Protein AF-A9U113-F1 (afdb_monomer)

pLDDT: mean 83.98, std 16.06, range [39.09, 97.19]

Mean predicted aligned error: 12.88 Å

Structure (mmCIF, N/CA/C/O backbone):
data_AF-A9U113-F1
#
_entry.id   AF-A9U113-F1
#
loop_
_atom_site.group_PDB
_atom_site.id
_atom_site.type_symbol
_atom_site.label_atom_id
_atom_site.label_alt_id
_atom_site.label_comp_id
_atom_site.label_asym_id
_atom_site.label_entity_id
_atom_site.label_seq_id
_atom_site.pdbx_PDB_ins_code
_atom_site.Cartn_x
_atom_site.Cartn_y
_atom_site.Cartn_z
_atom_site.occupancy
_atom_site.B_iso_or_equiv
_atom_site.auth_seq_id
_atom_site.auth_comp_id
_atom_site.auth_asym_id
_atom_site.auth_atom_id
_atom_site.pdbx_PDB_model_num
ATOM 1 N N . MET A 1 1 ? -23.367 8.503 49.757 1.00 45.66 1 MET A N 1
ATOM 2 C CA . MET A 1 1 ? -24.149 8.215 48.530 1.00 45.66 1 MET A CA 1
ATOM 3 C C . MET A 1 1 ? -23.734 9.186 47.430 1.00 45.66 1 MET A C 1
ATOM 5 O O . MET A 1 1 ? -23.915 10.383 47.597 1.00 45.66 1 MET A O 1
ATOM 9 N N . SER A 1 2 ? -23.104 8.713 46.350 1.00 52.09 2 SER A N 1
ATOM 10 C CA . SER A 1 2 ? -22.613 9.591 45.274 1.00 52.09 2 SER A CA 1
ATOM 11 C C . SER A 1 2 ? -23.767 10.018 44.359 1.00 52.09 2 SER A C 1
ATOM 13 O O . SER A 1 2 ? -24.231 9.234 43.534 1.00 52.09 2 SER A O 1
ATOM 15 N N . PHE A 1 3 ? -24.212 11.273 44.472 1.00 55.00 3 PHE A N 1
ATOM 16 C CA . PHE A 1 3 ? -25.203 11.885 43.570 1.00 55.00 3 PHE A CA 1
ATOM 17 C C . PHE A 1 3 ? -24.711 12.021 42.114 1.00 55.00 3 PHE A C 1
ATOM 19 O O . PHE A 1 3 ? -25.491 12.359 41.225 1.00 55.00 3 PHE A O 1
ATOM 26 N N . MET A 1 4 ? -23.424 11.759 41.859 1.00 59.00 4 MET A N 1
ATOM 27 C CA . MET A 1 4 ? -22.734 12.139 40.624 1.00 59.00 4 MET A CA 1
ATOM 28 C C . MET A 1 4 ? -22.227 10.952 39.791 1.00 59.00 4 MET A C 1
ATOM 30 O O . MET A 1 4 ? -21.665 11.179 38.723 1.00 59.00 4 MET A O 1
ATOM 34 N N . LYS A 1 5 ? -22.422 9.703 40.237 1.00 63.50 5 LYS A N 1
ATOM 35 C CA . LYS A 1 5 ? -22.024 8.495 39.492 1.00 63.50 5 LYS A CA 1
ATOM 36 C C . LYS A 1 5 ? -23.199 7.994 38.637 1.00 63.50 5 LYS A C 1
ATOM 38 O O . LYS A 1 5 ? -24.262 7.701 39.181 1.00 63.50 5 LYS A O 1
ATOM 43 N N . GLY A 1 6 ? -23.023 7.905 37.316 1.00 72.31 6 GLY A N 1
ATOM 44 C CA . GLY A 1 6 ? -24.037 7.394 36.381 1.00 72.31 6 GLY A CA 1
ATOM 45 C C . GLY A 1 6 ? -24.031 8.087 35.015 1.00 72.31 6 GLY A C 1
ATOM 46 O O . GLY A 1 6 ? -23.241 8.997 34.779 1.00 72.31 6 GLY A O 1
ATOM 47 N N . ASP A 1 7 ? -24.922 7.639 34.129 1.00 81.56 7 ASP A N 1
ATOM 48 C CA . ASP A 1 7 ? -25.120 8.198 32.786 1.00 81.56 7 ASP A CA 1
ATOM 49 C C . ASP A 1 7 ? -25.696 9.632 32.822 1.00 81.56 7 ASP A C 1
ATOM 51 O O . ASP A 1 7 ? -26.420 10.008 33.752 1.00 81.56 7 ASP A O 1
ATOM 55 N N . LEU A 1 8 ? -25.393 10.430 31.793 1.00 86.12 8 LEU A N 1
ATOM 56 C CA . LEU A 1 8 ? -25.799 11.831 31.657 1.00 86.12 8 LEU A CA 1
ATOM 57 C C . LEU A 1 8 ? -27.322 11.987 31.748 1.00 86.12 8 LEU A C 1
ATOM 59 O O . LEU A 1 8 ? -27.794 12.825 32.516 1.00 86.12 8 LEU A O 1
ATOM 63 N N . LEU A 1 9 ? -28.082 11.144 31.037 1.00 87.81 9 LEU A N 1
ATOM 64 C CA . LEU A 1 9 ? -29.551 11.115 31.080 1.00 87.81 9 LEU A CA 1
ATOM 65 C C . LEU A 1 9 ? -30.086 10.872 32.495 1.00 87.81 9 LEU A C 1
ATOM 67 O O . LEU A 1 9 ? -31.044 11.505 32.942 1.00 87.81 9 LEU A O 1
ATOM 71 N N . SER A 1 10 ? -29.458 9.945 33.219 1.00 87.31 10 SER A N 1
ATOM 72 C CA . SER A 1 10 ? -29.848 9.613 34.590 1.00 87.31 10 SER A CA 1
ATOM 73 C C . SER A 1 10 ? -29.553 10.765 35.552 1.00 87.31 10 SER A C 1
ATOM 75 O O . SER A 1 10 ? -30.303 10.987 36.504 1.00 87.31 10 SER A O 1
ATOM 77 N N . LYS A 1 11 ? -28.479 11.523 35.302 1.00 88.25 11 LYS A N 1
ATOM 78 C CA . LYS A 1 11 ? -28.090 12.691 36.098 1.00 88.25 11 LYS A CA 1
ATOM 79 C C . LYS A 1 11 ? -29.016 13.880 35.849 1.00 88.25 11 LYS A C 1
ATOM 81 O O . LYS A 1 11 ? -29.528 14.456 36.807 1.00 88.25 11 LYS A O 1
ATOM 86 N N . THR A 1 12 ? -29.283 14.220 34.591 1.00 90.00 12 THR A N 1
ATOM 87 C CA . THR A 1 12 ? -30.169 15.341 34.241 1.00 90.00 12 THR A CA 1
ATOM 88 C C . THR A 1 12 ? -31.601 15.097 34.692 1.00 90.00 12 THR A C 1
ATOM 90 O O . THR A 1 12 ? -32.212 15.999 35.260 1.00 90.00 12 THR A O 1
ATOM 93 N N . ARG A 1 13 ? -32.104 13.859 34.586 1.00 89.25 13 ARG A N 1
ATOM 94 C CA . ARG A 1 13 ? -33.425 13.489 35.119 1.00 89.25 13 ARG A CA 1
ATOM 95 C C . ARG A 1 13 ? -33.545 13.750 36.626 1.00 89.25 13 ARG A C 1
ATOM 97 O O . ARG A 1 13 ? -34.574 14.245 37.080 1.00 89.25 13 ARG A O 1
ATOM 104 N N . LYS A 1 14 ? -32.502 13.446 37.409 1.00 90.44 14 LYS A N 1
ATOM 105 C CA . LYS A 1 14 ? -32.478 13.706 38.862 1.00 90.44 14 LYS A CA 1
ATOM 106 C C . LYS A 1 14 ? -32.456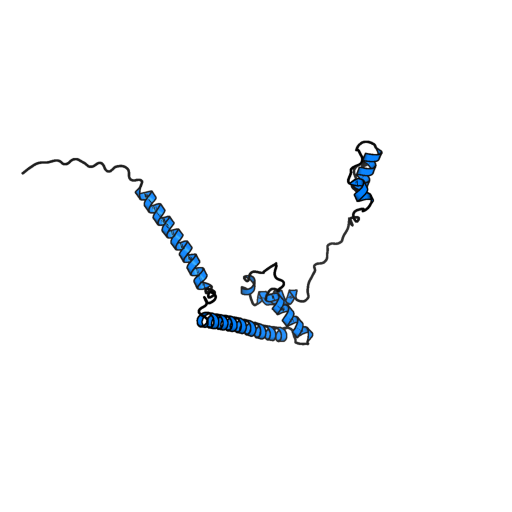 15.205 39.177 1.00 90.44 14 LYS A C 1
ATOM 108 O O . LYS A 1 14 ? -33.183 15.635 40.066 1.00 90.44 14 LYS A O 1
ATOM 113 N N . LEU A 1 15 ? -31.673 15.990 38.434 1.00 91.38 15 LEU A N 1
ATOM 114 C CA . LEU A 1 15 ? -31.575 17.447 38.612 1.00 91.38 15 LEU A CA 1
ATOM 115 C C . LEU A 1 15 ? -32.875 18.173 38.235 1.00 91.38 15 LEU A C 1
ATOM 117 O O . LEU A 1 15 ? -33.280 19.093 38.940 1.00 91.38 15 LEU A O 1
ATOM 121 N N . MET A 1 16 ? -33.559 17.715 37.182 1.00 91.94 16 MET A N 1
ATOM 122 C CA . MET A 1 16 ? -34.887 18.211 36.809 1.00 91.94 16 MET A CA 1
ATOM 123 C C . MET A 1 16 ? -35.937 17.880 37.875 1.00 91.94 16 MET A C 1
ATOM 125 O O . MET A 1 16 ? -36.723 18.744 38.246 1.00 91.94 16 MET A O 1
ATOM 129 N N . LYS A 1 17 ? -35.934 16.647 38.410 1.00 90.12 17 LYS A N 1
ATOM 130 C CA . LYS A 1 17 ? -36.867 16.240 39.477 1.00 90.12 17 LYS A CA 1
ATOM 131 C C . LYS A 1 17 ? -36.664 17.045 40.766 1.00 90.12 17 LYS A C 1
ATOM 133 O O . LYS A 1 17 ? -37.629 17.301 41.473 1.00 90.12 17 LYS A O 1
ATOM 138 N N . GLY A 1 18 ? -35.425 17.438 41.058 1.00 91.56 18 GLY A N 1
ATOM 139 C CA . GLY A 1 18 ? -35.092 18.302 42.192 1.00 91.56 18 GLY A CA 1
ATOM 140 C C . GLY A 1 18 ? -35.352 19.794 41.962 1.00 91.56 18 GLY A C 1
ATOM 141 O O . GLY A 1 18 ? -35.062 20.576 42.857 1.00 91.56 18 GLY A O 1
ATOM 142 N N . GLY A 1 19 ? -35.834 20.205 40.782 1.00 91.69 19 GLY A N 1
ATOM 143 C CA . GLY A 1 19 ? -36.082 21.616 40.460 1.00 91.69 19 GLY A CA 1
ATOM 144 C C . GLY A 1 19 ? -34.820 22.480 40.342 1.00 91.69 19 GLY A C 1
ATOM 145 O O . GLY A 1 19 ? -34.922 23.700 40.312 1.00 91.69 19 GLY A O 1
ATOM 146 N N . ILE A 1 20 ? -33.631 21.868 40.269 1.00 93.50 20 ILE A N 1
ATOM 147 C CA . ILE A 1 20 ? -32.341 22.580 40.249 1.00 93.50 20 ILE A CA 1
ATOM 148 C C . ILE A 1 20 ? -32.076 23.177 38.862 1.00 93.50 20 ILE A C 1
ATOM 150 O O . ILE A 1 20 ? -31.479 24.242 38.738 1.00 93.50 20 ILE A O 1
ATOM 154 N N . ILE A 1 21 ? -32.492 22.470 37.805 1.00 91.88 21 ILE A N 1
ATOM 155 C CA . ILE A 1 21 ? -32.267 22.860 36.409 1.00 91.88 21 ILE A CA 1
ATOM 156 C C . ILE A 1 21 ? -33.584 22.741 35.637 1.00 91.88 21 ILE A C 1
ATOM 158 O O . ILE A 1 21 ? -34.293 21.739 35.756 1.00 91.88 21 ILE A O 1
ATOM 162 N N . ALA A 1 22 ? -33.888 23.747 34.813 1.00 92.31 22 ALA A N 1
ATOM 163 C CA . ALA A 1 22 ? -35.005 23.710 33.871 1.00 92.31 22 ALA A CA 1
ATOM 164 C C . ALA A 1 22 ? -34.807 22.623 32.797 1.00 92.31 22 ALA A C 1
ATOM 166 O O . ALA A 1 22 ? -33.681 22.259 32.460 1.00 92.31 22 ALA A O 1
ATOM 167 N N . ARG A 1 23 ? -35.900 22.102 32.227 1.00 92.50 23 ARG A N 1
ATOM 168 C CA . ARG A 1 23 ? -35.843 21.031 31.215 1.00 92.50 23 ARG A CA 1
ATOM 169 C C . ARG A 1 23 ? -34.960 21.440 30.021 1.00 92.50 23 ARG A C 1
ATOM 171 O O . ARG A 1 23 ? -35.320 22.378 29.309 1.00 92.50 23 ARG A O 1
ATOM 178 N N . PRO A 1 24 ? -33.834 20.747 29.760 1.00 94.19 24 PRO A N 1
ATOM 179 C CA . PRO A 1 24 ? -32.989 21.052 28.611 1.00 94.19 24 PRO A CA 1
ATOM 180 C C . PRO A 1 24 ? -33.699 20.704 27.302 1.00 94.19 24 PRO A C 1
ATOM 182 O O . PRO A 1 24 ? -34.319 19.647 27.200 1.00 94.19 24 PRO A O 1
ATOM 185 N N . ARG A 1 25 ? -33.535 21.537 26.266 1.00 94.00 25 ARG A N 1
ATOM 186 C CA . ARG A 1 25 ? -34.164 21.321 24.946 1.00 94.00 25 ARG A CA 1
ATOM 187 C C . ARG A 1 25 ? -33.781 19.984 24.298 1.00 94.00 25 ARG A C 1
ATOM 189 O O . ARG A 1 25 ? -34.581 19.394 23.586 1.00 94.00 25 ARG A O 1
ATOM 196 N N . TRP A 1 26 ? -32.573 19.489 24.566 1.00 93.19 26 TRP A N 1
ATOM 197 C CA . TRP A 1 26 ? -32.077 18.22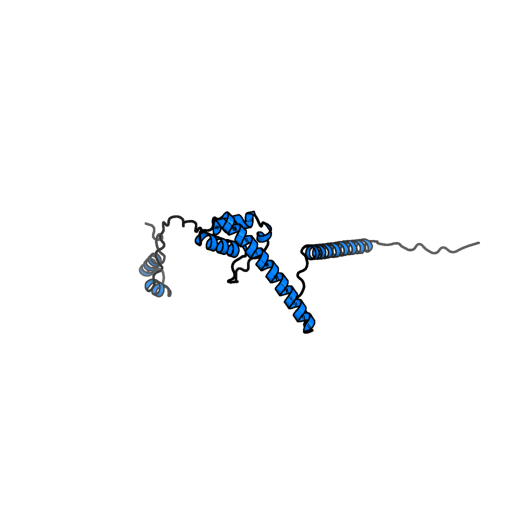1 24.025 1.00 93.19 26 TRP A CA 1
ATOM 198 C C . TRP A 1 26 ? -32.607 16.982 24.763 1.00 93.19 26 TRP A C 1
ATOM 200 O O . TRP A 1 26 ? -32.503 15.878 24.235 1.00 93.19 26 TRP A O 1
ATOM 210 N N . PHE A 1 27 ? -33.168 17.129 25.971 1.00 93.31 27 PHE A N 1
ATOM 211 C CA . PHE A 1 27 ? -33.550 15.988 26.812 1.00 93.31 27 PHE A CA 1
ATOM 212 C C . PHE A 1 27 ? -34.600 15.100 26.133 1.00 93.31 27 PHE A C 1
ATOM 214 O O . PHE A 1 27 ? -34.510 13.877 26.193 1.00 93.31 27 PHE A O 1
ATOM 221 N N . ASP A 1 28 ? -35.545 15.712 25.423 1.00 91.69 28 ASP A N 1
ATOM 222 C CA . ASP A 1 28 ? -36.651 15.007 24.769 1.00 91.69 28 ASP A CA 1
ATOM 223 C C . ASP A 1 28 ? -36.181 14.232 23.541 1.00 91.69 28 ASP A C 1
ATOM 225 O O . ASP A 1 28 ? -36.611 13.101 23.316 1.00 91.69 28 ASP A O 1
ATOM 229 N N . ALA A 1 29 ? -35.232 14.804 22.797 1.00 93.94 29 ALA A N 1
ATOM 230 C CA . ALA A 1 29 ? -34.601 14.143 21.662 1.00 93.94 29 ALA A CA 1
ATOM 231 C C . ALA A 1 29 ? -33.815 12.901 22.109 1.00 93.94 29 ALA A C 1
ATOM 233 O O . ALA A 1 29 ? -33.982 11.825 21.540 1.00 93.94 29 ALA A O 1
ATOM 234 N N . VAL A 1 30 ? -33.020 13.027 23.175 1.00 92.56 30 VAL A N 1
ATOM 235 C CA . VAL A 1 30 ? -32.194 11.926 23.695 1.00 92.56 30 VAL A CA 1
ATOM 236 C C . VAL A 1 30 ? -33.043 10.865 24.413 1.00 92.56 30 VAL A C 1
ATOM 238 O O . VAL A 1 30 ? -32.700 9.690 24.402 1.00 92.56 30 VAL A O 1
ATOM 241 N N . MET A 1 31 ? -34.182 11.231 25.005 1.00 87.94 31 MET A N 1
ATOM 242 C CA . MET A 1 31 ? -35.137 10.255 25.553 1.00 87.94 31 MET A CA 1
ATOM 243 C C . MET A 1 31 ? -35.867 9.476 24.455 1.00 87.94 31 MET A C 1
ATOM 245 O O . MET A 1 31 ? -36.177 8.303 24.650 1.00 87.94 31 MET A O 1
ATOM 249 N N . ARG A 1 32 ? -36.138 10.116 23.311 1.00 92.44 32 ARG A N 1
ATOM 250 C CA . ARG A 1 32 ? -36.743 9.465 22.143 1.00 92.44 32 ARG A CA 1
ATOM 251 C C . ARG A 1 32 ? -35.763 8.523 21.446 1.00 92.44 32 ARG A C 1
ATOM 253 O O . ARG A 1 32 ? -36.176 7.463 20.988 1.00 92.44 32 ARG A O 1
ATOM 260 N N . ILE A 1 33 ? -34.492 8.914 21.360 1.00 92.50 33 ILE A N 1
ATOM 261 C CA . ILE A 1 33 ? -33.423 8.133 20.730 1.00 92.50 33 ILE A CA 1
ATOM 262 C C . ILE A 1 33 ? -32.245 8.066 21.713 1.00 92.50 33 ILE A C 1
ATOM 264 O O . ILE A 1 33 ? -31.344 8.911 21.653 1.00 92.50 33 ILE A O 1
ATOM 268 N N . PRO A 1 34 ? -32.257 7.110 22.661 1.00 86.44 34 PRO A N 1
ATOM 269 C CA . PRO A 1 34 ? -31.164 6.969 23.609 1.00 86.44 34 PRO A CA 1
ATOM 270 C C . PRO A 1 34 ? -29.886 6.511 22.888 1.00 86.44 34 PRO A C 1
ATOM 272 O O . PRO A 1 34 ? -29.963 5.686 21.974 1.00 86.44 34 PRO A O 1
ATOM 275 N N . PRO A 1 35 ? -28.704 7.014 23.289 1.00 86.81 35 PRO A N 1
ATOM 276 C CA . PRO A 1 35 ? -27.443 6.532 22.745 1.00 86.81 35 PRO A CA 1
ATOM 277 C C . PRO A 1 35 ? -27.224 5.070 23.144 1.00 86.81 35 PRO A C 1
ATOM 279 O O . PRO A 1 35 ? -27.622 4.647 24.234 1.00 86.81 35 PRO A O 1
ATOM 282 N N . GLU A 1 36 ? -26.552 4.302 22.287 1.00 86.56 36 GLU A N 1
ATOM 283 C CA . GLU A 1 36 ? -26.229 2.913 22.608 1.00 86.56 36 GLU A CA 1
ATOM 284 C C . GLU A 1 36 ? -25.374 2.821 23.885 1.00 86.56 36 GLU A C 1
ATOM 286 O O . GLU A 1 36 ? -24.415 3.589 24.062 1.00 86.56 36 GLU A O 1
ATOM 291 N N . PRO A 1 37 ? -25.686 1.882 24.799 1.00 80.38 37 PRO A N 1
ATOM 292 C CA . PRO A 1 3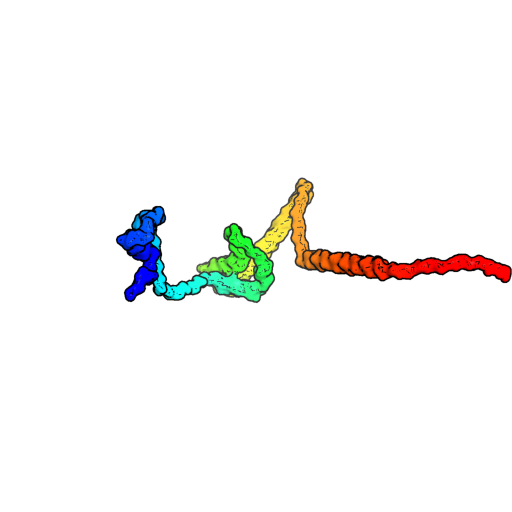7 ? -24.935 1.730 26.032 1.00 80.38 37 PRO A CA 1
ATOM 293 C C . PRO A 1 37 ? -23.496 1.307 25.723 1.00 80.38 37 PRO A C 1
ATOM 295 O O . PRO A 1 37 ? -23.240 0.265 25.116 1.00 80.38 37 PRO A O 1
ATOM 298 N N . LYS A 1 38 ? -22.525 2.098 26.193 1.00 71.94 38 LYS A N 1
ATOM 299 C CA . LYS A 1 38 ? -21.106 1.752 26.063 1.00 71.94 38 LYS A CA 1
ATOM 300 C C . LYS A 1 38 ? -20.816 0.484 26.865 1.00 71.94 38 LYS A C 1
ATOM 302 O O . LYS A 1 38 ? -20.978 0.459 28.084 1.00 71.94 38 LYS A O 1
ATOM 307 N N . LYS A 1 39 ? -20.331 -0.563 26.197 1.00 76.62 39 LYS A N 1
ATOM 308 C CA . LYS A 1 39 ? -19.801 -1.757 26.866 1.00 76.62 39 LYS A CA 1
ATOM 309 C C . LYS A 1 39 ? -18.524 -1.360 27.621 1.00 76.62 39 LYS A C 1
ATOM 311 O O . LYS A 1 39 ? -17.479 -1.152 27.017 1.00 76.62 39 LYS A O 1
ATOM 316 N N . THR A 1 40 ? -18.603 -1.243 28.947 1.00 69.00 40 THR A N 1
ATOM 317 C CA . THR A 1 40 ? -17.497 -0.766 29.809 1.00 69.00 40 THR A CA 1
ATOM 318 C C . THR A 1 40 ? -16.281 -1.700 29.815 1.00 69.00 40 THR A C 1
ATOM 320 O O . THR A 1 40 ? -15.190 -1.301 30.209 1.00 69.00 40 THR A O 1
ATOM 323 N N . ARG A 1 41 ? -16.457 -2.959 29.400 1.00 74.56 41 ARG A N 1
ATOM 324 C CA . ARG A 1 41 ? -15.400 -3.974 29.345 1.00 74.56 41 ARG A CA 1
ATOM 325 C C . ARG A 1 41 ? -15.450 -4.692 28.002 1.00 74.56 41 ARG A C 1
ATOM 327 O O . ARG A 1 41 ? -16.102 -5.724 27.868 1.00 74.56 41 ARG A O 1
ATOM 334 N N . CYS A 1 42 ? -14.762 -4.140 27.014 1.00 73.56 42 CYS A N 1
ATOM 335 C CA . CYS A 1 42 ? -14.460 -4.852 25.778 1.00 73.56 42 CYS A CA 1
ATOM 336 C C . CYS A 1 42 ? -13.050 -5.437 25.879 1.00 73.56 42 CYS A C 1
ATOM 338 O O . CYS A 1 42 ? -12.138 -4.785 26.388 1.00 73.56 42 CYS A O 1
ATOM 340 N N . LYS A 1 43 ? -12.863 -6.669 25.395 1.00 84.56 43 LYS A N 1
ATOM 341 C CA . LYS A 1 43 ? -11.517 -7.210 25.162 1.00 84.56 43 LYS A CA 1
ATOM 342 C C . LYS A 1 43 ? -10.817 -6.340 24.107 1.00 84.56 43 LYS A C 1
ATOM 344 O O . LYS A 1 43 ? -11.490 -5.716 23.286 1.00 84.56 43 LYS A O 1
ATOM 349 N N . LYS A 1 44 ? -9.480 -6.300 24.123 1.00 89.56 44 LYS A N 1
ATOM 350 C CA . LYS A 1 44 ? -8.700 -5.618 23.078 1.00 89.56 44 LYS A CA 1
ATOM 351 C C . LYS A 1 44 ? -9.107 -6.175 21.709 1.00 89.56 44 LYS A C 1
ATOM 353 O O . LYS A 1 44 ? -9.214 -7.392 21.560 1.00 89.56 44 LYS A O 1
ATOM 358 N N . ALA A 1 45 ? -9.353 -5.290 20.743 1.00 90.12 45 ALA A N 1
ATOM 359 C CA . ALA A 1 45 ? -9.690 -5.702 19.386 1.00 90.12 45 ALA A CA 1
ATOM 360 C C . ALA A 1 45 ? -8.547 -6.553 18.791 1.00 90.12 45 ALA A C 1
ATOM 362 O O . ALA A 1 45 ? -7.375 -6.222 19.014 1.00 90.12 45 ALA A O 1
ATOM 363 N N . PRO A 1 46 ? -8.858 -7.651 18.078 1.00 92.62 46 PRO A N 1
ATOM 364 C CA . PRO A 1 46 ? -7.838 -8.457 17.420 1.00 92.62 46 PRO A CA 1
ATOM 365 C C . PRO A 1 46 ? -7.143 -7.651 16.314 1.00 92.62 46 PRO A C 1
ATOM 367 O O . PRO A 1 46 ? -7.742 -6.762 15.709 1.00 92.62 46 PRO A O 1
ATOM 370 N N . LYS A 1 47 ? -5.870 -7.967 16.044 1.00 95.31 47 LYS A N 1
ATOM 371 C CA . LYS A 1 47 ? -5.143 -7.397 14.903 1.00 95.31 47 LYS A CA 1
ATOM 372 C C . LYS A 1 47 ? -5.735 -7.976 13.615 1.00 95.31 47 LYS A C 1
ATOM 374 O O . LYS A 1 47 ? -5.750 -9.193 13.459 1.00 95.31 47 LYS A O 1
ATOM 379 N N . ILE A 1 48 ? -6.211 -7.112 12.720 1.00 95.50 48 ILE A N 1
ATOM 380 C CA . ILE A 1 48 ? -6.663 -7.504 11.380 1.00 95.50 48 ILE A CA 1
ATOM 381 C C . ILE A 1 48 ? -5.409 -7.801 10.550 1.00 95.50 48 ILE A C 1
ATOM 383 O O . ILE A 1 48 ? -4.501 -6.972 10.506 1.00 95.50 48 ILE A O 1
ATOM 387 N N . VAL A 1 49 ? -5.339 -8.995 9.966 1.00 95.69 49 VAL A N 1
ATOM 388 C CA . VAL A 1 49 ? -4.244 -9.445 9.096 1.00 95.69 49 VAL A CA 1
ATOM 389 C C . VAL A 1 49 ? -4.876 -10.012 7.835 1.00 95.69 49 VAL A C 1
ATOM 391 O O . VAL A 1 49 ? -5.820 -10.799 7.931 1.00 95.69 49 VAL A O 1
ATOM 394 N N . LEU A 1 50 ? -4.370 -9.601 6.679 1.00 94.69 50 LEU A N 1
ATOM 395 C CA . LEU A 1 50 ? -4.820 -10.060 5.372 1.00 94.69 50 LEU A CA 1
ATOM 396 C C . LEU A 1 50 ? -3.862 -11.128 4.815 1.00 94.69 50 LEU A C 1
ATOM 398 O O . LEU A 1 50 ? -2.686 -11.162 5.196 1.00 94.69 50 LEU A O 1
ATOM 402 N N . PRO A 1 51 ? -4.332 -12.031 3.935 1.00 93.69 51 PRO A N 1
ATOM 403 C CA . PRO A 1 51 ? -3.478 -13.074 3.368 1.00 93.69 51 PRO A CA 1
ATOM 404 C C . PRO A 1 51 ? -2.335 -12.507 2.507 1.00 93.69 51 PRO A C 1
ATOM 406 O O . PRO A 1 51 ? -1.242 -13.075 2.498 1.00 93.69 51 PRO A O 1
ATOM 409 N N . GLU A 1 52 ? -2.540 -11.366 1.846 1.00 95.19 52 GLU A N 1
ATOM 410 C CA . GLU A 1 52 ? -1.527 -10.693 1.031 1.00 95.19 52 GLU A CA 1
ATOM 411 C C . GLU A 1 52 ? -0.440 -9.972 1.843 1.00 95.19 52 GLU A C 1
ATOM 413 O O . GLU A 1 52 ? 0.637 -9.724 1.300 1.00 95.19 52 GLU A O 1
ATOM 418 N N . ASP A 1 53 ? -0.662 -9.668 3.130 1.00 95.94 53 ASP A N 1
ATOM 419 C CA . ASP A 1 53 ? 0.255 -8.834 3.929 1.00 95.94 53 ASP A CA 1
ATOM 420 C C . ASP A 1 53 ? 1.682 -9.413 3.936 1.00 95.94 53 ASP A C 1
ATOM 422 O O . ASP A 1 53 ? 2.665 -8.695 3.752 1.00 95.94 53 ASP A O 1
ATOM 426 N N . ARG A 1 54 ? 1.802 -10.743 4.041 1.00 95.12 54 ARG A N 1
ATOM 427 C CA . ARG A 1 54 ? 3.097 -11.448 4.006 1.00 95.12 54 ARG A CA 1
ATOM 428 C C . ARG A 1 54 ? 3.796 -11.354 2.649 1.00 95.12 54 ARG A C 1
ATOM 430 O O . ARG A 1 54 ? 5.026 -11.374 2.582 1.00 95.12 54 ARG A O 1
ATOM 437 N N . LEU A 1 55 ? 3.028 -11.314 1.561 1.00 96.00 55 LEU A N 1
ATOM 438 C CA . LEU A 1 55 ? 3.568 -11.205 0.206 1.00 96.00 55 LEU A CA 1
ATOM 439 C C . LEU A 1 55 ? 4.062 -9.780 -0.048 1.00 96.00 55 LEU A C 1
ATOM 441 O O . LEU A 1 55 ? 5.183 -9.609 -0.525 1.00 96.00 55 LEU A O 1
ATOM 445 N N . VAL A 1 56 ? 3.294 -8.779 0.387 1.00 96.06 56 VAL A N 1
ATOM 446 C CA . VAL A 1 56 ? 3.671 -7.359 0.332 1.00 96.06 56 VAL A CA 1
ATOM 447 C C . VAL A 1 56 ? 4.967 -7.098 1.106 1.00 96.06 56 VAL A C 1
ATOM 449 O O . VAL A 1 56 ? 5.879 -6.457 0.584 1.00 96.06 56 VAL A O 1
ATOM 452 N N . GLU A 1 57 ? 5.106 -7.643 2.318 1.00 95.81 57 GLU A N 1
ATOM 453 C CA . GLU A 1 57 ? 6.356 -7.558 3.090 1.00 95.81 57 GLU A CA 1
ATOM 454 C C . GLU A 1 57 ? 7.541 -8.166 2.320 1.00 95.81 57 GLU A C 1
ATOM 456 O O . GLU A 1 57 ? 8.612 -7.561 2.233 1.00 95.81 57 GLU A O 1
ATOM 461 N N . SER A 1 58 ? 7.345 -9.337 1.702 1.00 95.00 58 SER A N 1
ATOM 462 C CA . SER A 1 58 ? 8.393 -10.004 0.919 1.00 95.00 58 SER A CA 1
ATOM 463 C C . SER A 1 58 ? 8.744 -9.301 -0.396 1.00 95.00 58 SER A C 1
ATOM 465 O O . SER A 1 58 ? 9.860 -9.469 -0.895 1.00 95.00 58 SER A O 1
ATOM 467 N N . TYR A 1 59 ? 7.815 -8.522 -0.951 1.00 95.44 59 TYR A N 1
ATOM 468 C CA . TYR A 1 59 ? 8.048 -7.667 -2.109 1.00 95.44 59 TYR A CA 1
ATOM 469 C C . TYR A 1 59 ? 8.959 -6.496 -1.724 1.00 95.44 59 TYR A C 1
ATOM 471 O O . TYR A 1 59 ? 10.036 -6.358 -2.293 1.00 95.44 59 TYR A O 1
ATOM 479 N N . TYR A 1 60 ? 8.619 -5.739 -0.675 1.00 95.50 60 TYR A N 1
ATOM 480 C CA . TYR A 1 60 ? 9.439 -4.609 -0.207 1.00 95.50 60 TYR A CA 1
ATOM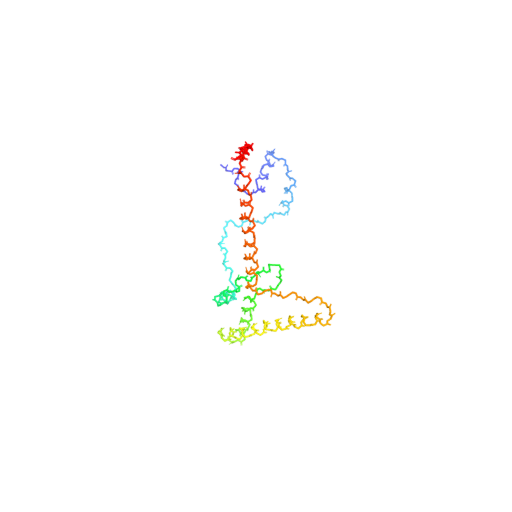 481 C C . TYR A 1 60 ? 10.810 -5.004 0.351 1.00 95.50 60 TYR A C 1
ATOM 483 O O . TYR A 1 60 ? 11.702 -4.160 0.451 1.00 95.50 60 TYR A O 1
ATOM 491 N N . ALA A 1 61 ? 10.978 -6.261 0.765 1.00 95.75 61 ALA A N 1
ATOM 492 C CA . ALA A 1 61 ? 12.281 -6.794 1.144 1.00 95.75 61 ALA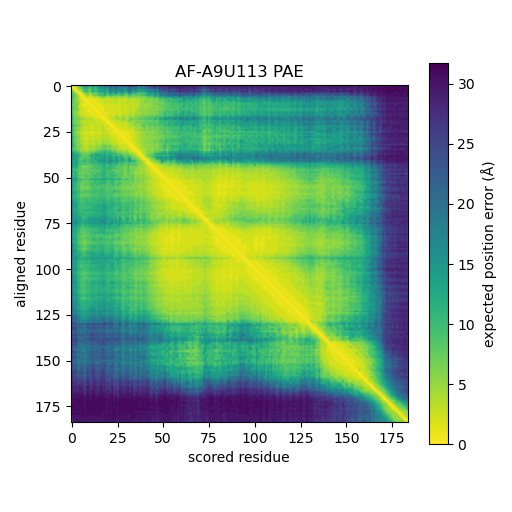 A CA 1
ATOM 493 C C . ALA A 1 61 ? 13.210 -6.986 -0.068 1.00 95.75 61 ALA A C 1
ATOM 495 O O . ALA A 1 61 ? 14.416 -6.814 0.079 1.00 95.75 61 ALA A O 1
ATOM 496 N N . ARG A 1 62 ? 12.666 -7.325 -1.249 1.00 93.81 62 ARG A N 1
ATOM 497 C CA . ARG A 1 62 ? 13.449 -7.457 -2.494 1.00 93.81 62 ARG A CA 1
ATOM 498 C C . ARG A 1 62 ? 13.556 -6.143 -3.272 1.00 93.81 62 ARG A C 1
ATOM 500 O O . ARG A 1 62 ? 14.607 -5.893 -3.843 1.00 93.81 62 ARG A O 1
ATOM 507 N N . HIS A 1 63 ? 12.509 -5.320 -3.237 1.00 92.62 63 HIS A N 1
ATOM 508 C CA . HIS A 1 63 ? 12.415 -4.026 -3.916 1.00 92.62 63 HIS A CA 1
ATOM 509 C C . HIS A 1 63 ? 12.384 -2.883 -2.892 1.00 92.62 63 HIS A C 1
ATOM 511 O O . HIS A 1 63 ? 11.310 -2.342 -2.591 1.00 92.62 63 HIS A O 1
ATOM 517 N N . PRO A 1 64 ? 13.529 -2.524 -2.278 1.00 94.12 64 PRO A N 1
ATOM 518 C CA . PRO A 1 64 ? 13.585 -1.392 -1.359 1.00 94.12 64 PRO A CA 1
ATOM 519 C C . PRO A 1 64 ? 13.210 -0.067 -2.040 1.00 94.12 64 PRO A C 1
ATOM 521 O O . PRO A 1 64 ? 12.648 0.805 -1.380 1.00 94.12 64 PRO A O 1
ATOM 524 N N . GLU A 1 65 ? 13.458 0.066 -3.345 1.00 90.81 65 GLU A N 1
ATOM 525 C CA . GLU A 1 65 ? 13.121 1.227 -4.170 1.00 90.81 65 GLU A CA 1
ATOM 526 C C . GLU A 1 65 ? 11.618 1.533 -4.184 1.00 90.81 65 GLU A C 1
ATOM 528 O O . GLU A 1 65 ? 11.218 2.698 -4.140 1.00 90.81 65 GLU A O 1
ATOM 533 N N . ALA A 1 66 ? 10.772 0.501 -4.130 1.00 91.19 66 ALA A N 1
ATOM 534 C CA . ALA A 1 66 ? 9.322 0.655 -4.160 1.00 91.19 66 ALA A CA 1
ATOM 535 C C . ALA A 1 66 ? 8.761 1.361 -2.912 1.00 91.19 66 ALA A C 1
ATOM 537 O O . ALA A 1 66 ? 7.636 1.854 -2.938 1.00 91.19 66 ALA A O 1
ATOM 538 N N . LYS A 1 67 ? 9.536 1.449 -1.819 1.00 90.69 67 LYS A N 1
ATOM 539 C CA . LYS A 1 67 ? 9.149 2.202 -0.610 1.00 90.69 67 LYS A CA 1
ATOM 540 C C . LYS A 1 67 ? 9.151 3.713 -0.826 1.00 90.69 67 LYS A C 1
ATOM 542 O O . LYS A 1 67 ? 8.499 4.424 -0.068 1.00 90.69 67 LYS A O 1
ATOM 547 N N . PHE A 1 68 ? 9.903 4.195 -1.815 1.00 88.69 68 PHE A N 1
ATOM 548 C CA . PHE A 1 68 ? 10.021 5.621 -2.117 1.00 88.69 68 PHE A CA 1
ATOM 549 C C . PHE A 1 68 ? 8.978 6.102 -3.126 1.00 88.69 68 PHE A C 1
ATOM 551 O O . PHE A 1 68 ? 8.900 7.299 -3.388 1.00 88.69 68 PHE A O 1
ATOM 558 N N . ILE A 1 69 ? 8.178 5.192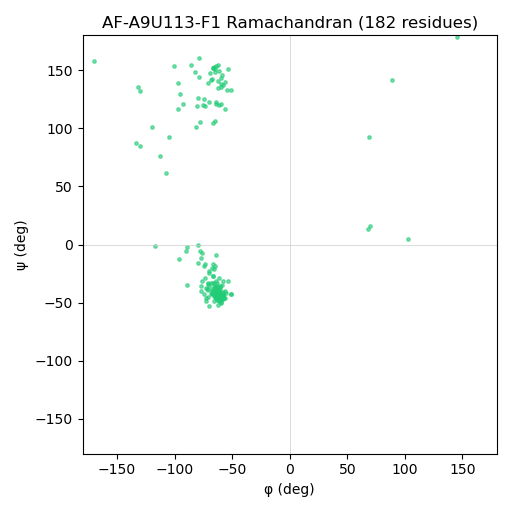 -3.686 1.00 87.25 69 ILE A N 1
ATOM 559 C CA . ILE A 1 69 ? 7.089 5.546 -4.591 1.00 87.25 69 ILE A CA 1
ATOM 560 C C . ILE A 1 69 ? 5.940 6.122 -3.748 1.00 87.25 69 ILE A C 1
ATOM 562 O O . ILE A 1 69 ? 5.434 5.425 -2.862 1.00 87.25 69 ILE A O 1
ATOM 566 N N . PRO A 1 70 ? 5.516 7.377 -3.986 1.00 88.38 70 PRO A N 1
ATOM 567 C CA . PRO A 1 70 ? 4.411 7.976 -3.249 1.00 88.38 70 PRO A CA 1
ATOM 568 C C . PRO A 1 70 ? 3.102 7.212 -3.463 1.00 88.38 70 PRO A C 1
ATOM 570 O O . PRO A 1 70 ? 2.792 6.789 -4.577 1.00 88.38 70 PRO A O 1
ATOM 573 N N . PHE A 1 71 ? 2.309 7.072 -2.399 1.00 86.50 71 PHE A N 1
ATOM 574 C CA . PHE A 1 71 ? 0.978 6.475 -2.481 1.00 86.50 71 PHE A CA 1
ATOM 575 C C . PHE A 1 71 ? -0.092 7.549 -2.634 1.00 86.50 71 PHE A C 1
ATOM 577 O O . PHE A 1 71 ? -0.195 8.475 -1.827 1.00 86.50 71 PHE A O 1
ATOM 584 N N . GLU A 1 72 ? -0.949 7.372 -3.628 1.00 88.50 72 GLU A N 1
ATOM 585 C CA . GLU A 1 72 ? -2.154 8.169 -3.790 1.00 88.50 72 GLU A CA 1
ATOM 586 C C . GLU A 1 72 ? -3.257 7.618 -2.875 1.00 88.50 72 GLU A C 1
ATOM 588 O O . GLU A 1 72 ? -3.896 6.619 -3.177 1.00 88.50 72 GLU A O 1
ATOM 593 N N . LEU A 1 73 ? -3.500 8.262 -1.730 1.00 88.94 73 LEU A N 1
ATOM 594 C CA . LEU A 1 73 ? -4.525 7.804 -0.773 1.00 88.94 73 LEU A CA 1
ATOM 595 C C . LEU A 1 73 ? -5.965 7.938 -1.298 1.00 88.94 73 LEU A C 1
ATOM 597 O O . LEU A 1 73 ? -6.872 7.298 -0.770 1.00 88.94 73 LEU A O 1
ATOM 601 N N . ASN A 1 74 ? -6.171 8.788 -2.307 1.00 92.19 74 ASN A N 1
ATOM 602 C CA . ASN A 1 74 ? -7.486 9.090 -2.872 1.00 92.19 74 ASN A CA 1
ATOM 603 C C . ASN A 1 74 ? -7.805 8.267 -4.124 1.00 92.19 74 ASN A C 1
ATOM 605 O O . ASN A 1 74 ? -8.949 8.297 -4.581 1.00 92.19 74 ASN A O 1
ATOM 609 N N . SER A 1 75 ? -6.819 7.589 -4.715 1.00 89.56 75 SER A N 1
ATOM 610 C CA . SER A 1 75 ? -7.061 6.789 -5.907 1.00 89.56 75 SER A CA 1
ATOM 611 C C . SER A 1 75 ? -7.611 5.421 -5.516 1.00 89.56 75 SER A C 1
ATOM 613 O O . SER A 1 75 ? -7.344 4.877 -4.444 1.00 89.56 75 SER A O 1
ATOM 615 N N . PHE A 1 76 ? -8.444 4.870 -6.395 1.00 91.38 76 PHE A N 1
ATOM 616 C CA . PHE A 1 76 ? -8.938 3.503 -6.245 1.00 91.38 76 PHE A CA 1
ATOM 617 C C . PHE A 1 76 ? -7.876 2.469 -6.647 1.00 91.38 76 PHE A C 1
ATOM 619 O O . PHE A 1 76 ? -8.037 1.275 -6.401 1.00 91.38 76 PHE A O 1
ATOM 626 N N . ASP A 1 77 ? -6.798 2.925 -7.284 1.00 89.75 77 ASP A N 1
ATOM 627 C CA . ASP A 1 77 ? -5.769 2.060 -7.822 1.00 89.75 77 ASP A CA 1
ATOM 628 C C . ASP A 1 77 ? -4.807 1.621 -6.705 1.00 89.75 77 ASP A C 1
ATOM 630 O O . ASP A 1 77 ? -4.182 2.459 -6.050 1.00 89.75 77 ASP A O 1
ATOM 634 N N . PRO A 1 78 ? -4.689 0.312 -6.426 1.00 91.25 78 PRO A N 1
ATOM 635 C CA . PRO A 1 78 ? -3.821 -0.160 -5.360 1.00 91.25 78 PRO A CA 1
ATOM 636 C C . PRO A 1 78 ? -2.338 0.121 -5.659 1.00 91.25 78 PRO A C 1
ATOM 638 O O . PRO A 1 78 ? -1.909 0.093 -6.815 1.00 91.25 78 PRO A O 1
ATOM 641 N N . PRO A 1 79 ? -1.509 0.277 -4.611 1.00 92.69 79 PRO A N 1
ATOM 642 C CA . PRO A 1 79 ? -0.063 0.368 -4.760 1.00 92.69 79 PRO A CA 1
ATOM 643 C C . PRO A 1 79 ? 0.545 -0.801 -5.554 1.00 92.69 79 PRO A C 1
ATOM 645 O O . PRO A 1 79 ? 0.045 -1.927 -5.434 1.00 92.69 79 PRO A O 1
ATOM 648 N N . PRO A 1 80 ? 1.678 -0.597 -6.258 1.00 92.44 80 PRO A N 1
ATOM 649 C CA . PRO A 1 80 ? 2.343 -1.649 -7.035 1.00 92.44 80 PRO A CA 1
ATOM 650 C C . PRO A 1 80 ? 2.597 -2.934 -6.237 1.00 92.44 80 PRO A C 1
ATOM 652 O O . PRO A 1 80 ? 2.277 -4.025 -6.699 1.00 92.44 80 PRO A O 1
ATOM 655 N N . ALA A 1 81 ? 3.050 -2.809 -4.985 1.00 94.44 81 ALA A N 1
ATOM 656 C CA . ALA A 1 81 ? 3.288 -3.951 -4.101 1.00 94.44 81 ALA A CA 1
ATOM 657 C C . ALA A 1 81 ? 2.024 -4.784 -3.825 1.00 94.44 81 ALA A C 1
ATOM 659 O O . ALA A 1 81 ? 2.089 -6.006 -3.699 1.00 94.44 81 ALA A O 1
ATOM 660 N N . ARG A 1 82 ? 0.860 -4.129 -3.730 1.00 94.50 82 ARG A N 1
ATOM 661 C CA . ARG A 1 82 ? -0.419 -4.806 -3.493 1.00 94.50 82 ARG A CA 1
ATOM 662 C C . ARG A 1 82 ? -0.936 -5.466 -4.770 1.00 94.50 82 ARG A C 1
ATOM 664 O O . ARG A 1 82 ? -1.383 -6.604 -4.690 1.00 94.50 82 ARG A O 1
ATOM 671 N N . LYS A 1 83 ? -0.799 -4.817 -5.933 1.00 94.88 83 LYS A N 1
ATOM 672 C CA . LYS A 1 83 ? -1.081 -5.440 -7.242 1.00 94.88 83 LYS A CA 1
ATOM 673 C C . LYS A 1 83 ? -0.249 -6.703 -7.444 1.00 94.88 83 LYS A C 1
ATOM 675 O O . LYS A 1 83 ? -0.788 -7.738 -7.819 1.00 94.88 83 LYS A O 1
ATOM 680 N N . PHE A 1 84 ? 1.042 -6.619 -7.126 1.00 95.94 84 PHE A N 1
ATOM 681 C CA . PHE A 1 84 ? 1.970 -7.741 -7.203 1.00 95.94 84 PHE A CA 1
ATOM 682 C C . PHE A 1 84 ? 1.519 -8.894 -6.300 1.00 95.94 84 PHE A C 1
ATOM 684 O O . PHE A 1 84 ? 1.388 -10.032 -6.744 1.00 95.94 84 PHE A O 1
ATOM 691 N N . ALA A 1 85 ? 1.215 -8.591 -5.036 1.00 96.94 85 ALA A N 1
ATOM 692 C CA .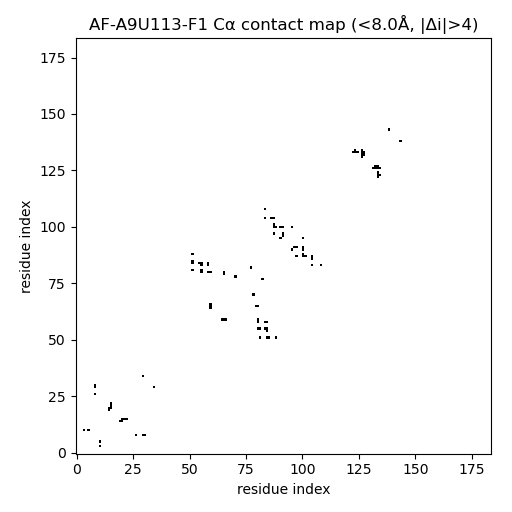 ALA A 1 85 ? 0.773 -9.591 -4.073 1.00 96.94 85 ALA A CA 1
ATOM 693 C C . ALA A 1 85 ? -0.564 -10.242 -4.459 1.00 96.94 85 ALA A C 1
ATOM 695 O O . ALA A 1 85 ? -0.707 -11.453 -4.313 1.00 96.94 85 ALA A O 1
ATOM 696 N N . TRP A 1 86 ? -1.531 -9.471 -4.965 1.00 96.31 86 TRP A N 1
ATOM 697 C CA . TRP A 1 86 ? -2.804 -10.010 -5.447 1.00 96.31 86 TRP A CA 1
ATOM 698 C C . TRP A 1 86 ? -2.607 -10.924 -6.649 1.00 96.31 86 TRP A C 1
ATOM 700 O O . TRP A 1 86 ? -3.111 -12.044 -6.635 1.00 96.31 86 TRP A O 1
ATOM 710 N N . ARG A 1 87 ? -1.800 -10.508 -7.629 1.00 97.19 87 ARG A N 1
ATOM 711 C CA . ARG A 1 87 ? -1.491 -11.337 -8.793 1.00 97.19 87 ARG A CA 1
ATOM 712 C C . ARG A 1 87 ? -0.783 -12.636 -8.401 1.00 97.19 87 ARG A C 1
ATOM 714 O O . ARG A 1 87 ? -1.135 -13.711 -8.879 1.00 97.19 87 ARG A O 1
ATOM 721 N N . GLN A 1 88 ? 0.159 -12.563 -7.464 1.00 96.81 88 GLN A N 1
ATOM 722 C CA . GLN A 1 88 ? 0.830 -13.747 -6.932 1.00 96.81 88 GLN A CA 1
ATOM 723 C C . GLN A 1 88 ? -0.162 -14.667 -6.206 1.00 96.81 88 GLN A C 1
ATOM 725 O O . GLN A 1 88 ? -0.111 -15.885 -6.366 1.00 96.81 88 GLN A O 1
ATOM 730 N N . LEU A 1 89 ? -1.079 -14.096 -5.423 1.00 96.81 89 LEU A N 1
ATOM 731 C CA . LEU A 1 89 ? -2.103 -14.841 -4.697 1.00 96.81 89 LEU A CA 1
ATOM 732 C C . LEU A 1 89 ? -3.097 -15.521 -5.653 1.00 96.81 89 LEU A C 1
ATOM 734 O O . LEU A 1 89 ? -3.491 -16.657 -5.403 1.00 96.81 89 LEU A O 1
ATOM 738 N N . GLU A 1 90 ? -3.451 -14.886 -6.772 1.00 96.75 90 GLU A N 1
ATOM 739 C CA . GLU A 1 90 ? -4.247 -15.504 -7.840 1.00 96.75 90 GLU A CA 1
ATOM 740 C C . GLU A 1 90 ? -3.561 -16.744 -8.420 1.00 96.75 90 GLU A C 1
ATOM 742 O O . GLU A 1 90 ? -4.188 -17.798 -8.521 1.00 96.75 90 GLU A O 1
ATOM 747 N N . LEU A 1 91 ? -2.269 -16.650 -8.750 1.00 97.19 91 LEU A N 1
ATOM 748 C CA . LEU A 1 91 ? -1.491 -17.786 -9.257 1.00 97.19 91 LEU A CA 1
ATOM 749 C C . LEU A 1 91 ? -1.366 -18.901 -8.210 1.00 97.19 91 LEU A C 1
ATOM 751 O O . LEU A 1 91 ? -1.461 -20.085 -8.533 1.00 97.19 91 LEU A O 1
ATOM 755 N N . MET A 1 92 ? -1.219 -18.541 -6.934 1.00 96.38 92 MET A N 1
ATOM 756 C CA . MET A 1 92 ? -1.221 -19.515 -5.841 1.00 96.38 92 MET A CA 1
ATOM 757 C C . MET A 1 92 ? -2.575 -20.219 -5.701 1.00 96.38 92 MET A C 1
ATOM 759 O O . MET A 1 92 ? -2.614 -21.429 -5.487 1.00 96.38 92 MET A O 1
ATOM 763 N N . ASN A 1 93 ? -3.686 -19.500 -5.883 1.00 96.12 93 ASN A N 1
ATOM 764 C CA . ASN A 1 93 ? -5.025 -20.093 -5.884 1.00 96.12 93 ASN A CA 1
ATOM 765 C C . ASN A 1 93 ? -5.251 -21.036 -7.076 1.00 96.12 93 ASN A C 1
ATOM 767 O O . ASN A 1 93 ? -6.036 -21.974 -6.968 1.00 96.12 93 ASN A O 1
ATOM 771 N N . GLN A 1 94 ? -4.546 -20.824 -8.190 1.00 96.25 94 GLN A N 1
ATOM 772 C CA . GLN A 1 94 ? -4.532 -21.734 -9.343 1.00 96.25 94 GLN A CA 1
ATOM 773 C C . GLN A 1 94 ? -3.670 -22.989 -9.108 1.00 96.25 94 GLN A C 1
ATOM 775 O O . GLN A 1 94 ? -3.699 -23.912 -9.918 1.00 96.25 94 GLN A O 1
ATOM 780 N N . GLY A 1 95 ? -2.938 -23.053 -7.991 1.00 95.69 95 GLY A N 1
ATOM 781 C CA . GLY A 1 95 ? -2.133 -24.208 -7.589 1.00 95.69 95 GLY A CA 1
ATOM 782 C C . GLY A 1 95 ? -0.631 -24.053 -7.824 1.00 95.69 95 GLY A C 1
ATOM 783 O O . GLY A 1 95 ? 0.117 -24.997 -7.566 1.00 95.69 95 GLY A O 1
ATOM 784 N N . HIS A 1 96 ? -0.156 -22.889 -8.275 1.00 96.00 96 HIS A N 1
ATOM 785 C CA . HIS A 1 96 ? 1.280 -22.651 -8.397 1.00 96.00 96 HIS A CA 1
ATOM 786 C C . HIS A 1 96 ? 1.935 -22.512 -7.011 1.00 96.00 96 HIS A C 1
ATOM 788 O O . HIS A 1 96 ? 1.383 -21.859 -6.119 1.00 96.00 96 HIS A O 1
ATOM 794 N N . PRO A 1 97 ? 3.134 -23.087 -6.796 1.00 96.75 97 PRO A N 1
ATOM 795 C CA . PRO A 1 97 ? 3.867 -22.868 -5.557 1.00 96.75 97 PRO A CA 1
ATOM 796 C C . PRO A 1 97 ? 4.307 -21.404 -5.462 1.00 96.75 97 PRO A C 1
ATOM 798 O O . PRO A 1 97 ? 4.535 -20.741 -6.474 1.00 96.75 97 PRO A O 1
ATOM 801 N N . ARG A 1 98 ? 4.455 -20.907 -4.229 1.00 93.06 98 ARG A N 1
ATOM 802 C CA . ARG A 1 98 ? 4.702 -19.486 -3.932 1.00 93.06 98 ARG A CA 1
ATOM 803 C C . ARG A 1 98 ? 5.865 -18.881 -4.722 1.00 93.06 98 ARG A C 1
ATOM 805 O O . ARG A 1 98 ? 5.739 -17.742 -5.164 1.00 93.06 98 ARG A O 1
ATOM 812 N N . ASP A 1 99 ? 6.968 -19.614 -4.856 1.00 94.12 99 ASP A N 1
ATOM 813 C CA . ASP A 1 99 ? 8.189 -19.122 -5.501 1.00 94.12 99 ASP A CA 1
ATOM 814 C C . ASP A 1 99 ? 8.015 -19.024 -7.022 1.00 94.12 99 ASP A C 1
ATOM 816 O O . ASP A 1 99 ? 8.268 -17.974 -7.595 1.00 94.12 99 ASP A O 1
ATOM 820 N N . ILE A 1 100 ? 7.445 -20.051 -7.663 1.00 96.38 100 ILE A N 1
ATOM 821 C CA . ILE A 1 100 ? 7.158 -20.015 -9.108 1.00 96.38 100 ILE A CA 1
ATOM 822 C C . ILE A 1 100 ? 6.111 -18.943 -9.420 1.00 96.38 100 ILE A C 1
ATOM 824 O O . ILE A 1 100 ? 6.289 -18.158 -10.344 1.00 96.38 100 ILE A O 1
ATOM 828 N N . ALA A 1 101 ? 5.039 -18.875 -8.622 1.00 96.69 101 ALA A N 1
ATOM 829 C CA . ALA A 1 101 ? 4.021 -17.839 -8.755 1.00 96.69 101 ALA A CA 1
ATOM 830 C C . ALA A 1 101 ? 4.648 -16.444 -8.681 1.00 96.69 101 ALA A C 1
ATOM 832 O O . ALA A 1 101 ? 4.297 -15.567 -9.458 1.00 96.69 101 ALA A O 1
ATOM 833 N N . ARG A 1 102 ? 5.606 -16.248 -7.770 1.00 95.38 102 ARG A N 1
ATOM 834 C CA . ARG A 1 102 ? 6.326 -14.988 -7.635 1.00 95.38 102 ARG A CA 1
ATOM 835 C C . ARG A 1 102 ? 7.120 -14.641 -8.889 1.00 95.38 102 ARG A C 1
ATOM 837 O O . ARG A 1 102 ? 6.973 -13.529 -9.382 1.00 95.38 102 ARG A O 1
ATOM 844 N N . ASP A 1 103 ? 7.947 -15.564 -9.366 1.00 96.00 103 ASP A N 1
ATOM 845 C CA . ASP A 1 103 ? 8.835 -15.319 -10.504 1.00 96.00 103 ASP A CA 1
ATOM 846 C C . ASP A 1 103 ? 8.022 -15.020 -11.775 1.00 96.00 103 ASP A C 1
ATOM 848 O O . ASP A 1 103 ? 8.379 -14.141 -12.556 1.00 96.00 103 ASP A O 1
ATOM 852 N N . MET A 1 104 ? 6.865 -15.673 -11.939 1.00 96.56 104 MET A N 1
ATOM 853 C CA . MET A 1 104 ? 5.908 -15.351 -13.003 1.00 96.56 104 MET A CA 1
ATOM 854 C C . MET A 1 104 ? 5.402 -13.907 -12.902 1.00 96.56 104 MET A C 1
ATOM 856 O O . MET A 1 104 ? 5.406 -13.196 -13.903 1.00 96.56 104 MET A O 1
ATOM 860 N N . VAL A 1 105 ? 5.014 -13.448 -11.705 1.00 97.19 105 VAL A N 1
ATOM 861 C CA . VAL A 1 105 ? 4.572 -12.056 -11.517 1.00 97.19 105 VAL A CA 1
ATOM 862 C C . VAL A 1 105 ? 5.711 -11.065 -11.768 1.00 97.19 105 VAL A C 1
ATOM 864 O O . VAL A 1 105 ? 5.467 -10.006 -12.334 1.00 97.19 105 VAL A O 1
ATOM 867 N N . GLU A 1 106 ? 6.953 -11.384 -11.389 1.00 95.38 106 GLU A N 1
ATOM 868 C CA . GLU A 1 106 ? 8.111 -10.515 -11.663 1.00 95.38 106 GLU A CA 1
ATOM 869 C C . GLU A 1 106 ? 8.311 -10.311 -13.176 1.00 95.38 106 GLU A C 1
ATOM 871 O O . GLU A 1 106 ? 8.532 -9.182 -13.617 1.00 95.38 106 GLU A O 1
ATOM 876 N N . VAL A 1 107 ? 8.145 -11.368 -13.979 1.00 96.62 107 VAL A N 1
ATOM 877 C CA . VAL A 1 107 ? 8.184 -11.270 -15.448 1.00 96.62 107 VAL A CA 1
ATOM 878 C C . VAL A 1 107 ? 7.015 -10.439 -15.982 1.00 96.62 107 VAL A C 1
ATOM 880 O O . VAL A 1 107 ? 7.245 -9.504 -16.747 1.00 96.62 107 VAL A O 1
ATOM 883 N N . GLU A 1 108 ? 5.783 -10.713 -15.540 1.00 95.44 108 GLU A N 1
ATOM 884 C CA . GLU A 1 108 ? 4.587 -9.967 -15.967 1.00 95.44 108 GLU A CA 1
ATOM 885 C C . GLU A 1 108 ? 4.700 -8.463 -15.654 1.00 95.44 108 GLU A C 1
ATOM 887 O O . GLU A 1 108 ? 4.359 -7.619 -16.482 1.00 95.44 108 GLU A O 1
ATOM 892 N N . PHE A 1 109 ? 5.208 -8.107 -14.470 1.00 93.62 109 PHE A N 1
ATOM 893 C CA . PHE A 1 109 ? 5.402 -6.710 -14.076 1.00 93.62 109 PHE A CA 1
ATOM 894 C C . PHE A 1 109 ? 6.499 -6.031 -14.896 1.00 93.62 109 PHE A C 1
ATOM 896 O O . PHE A 1 109 ? 6.301 -4.904 -15.346 1.00 93.62 109 PHE A O 1
ATOM 903 N N . ALA A 1 110 ? 7.622 -6.709 -15.144 1.00 92.62 110 ALA A N 1
ATOM 904 C CA . ALA A 1 110 ? 8.692 -6.163 -15.977 1.00 92.62 110 ALA A CA 1
ATOM 905 C C . ALA A 1 110 ? 8.234 -5.939 -17.430 1.00 92.62 110 ALA A C 1
ATOM 907 O O . ALA A 1 110 ? 8.632 -4.966 -18.075 1.00 92.62 110 ALA A O 1
ATOM 908 N N . GLU A 1 111 ? 7.388 -6.822 -17.961 1.00 94.94 111 GLU A N 1
ATOM 909 C CA . GLU A 1 111 ? 6.757 -6.644 -19.270 1.00 94.94 111 GLU A CA 1
ATOM 910 C C . GLU A 1 111 ? 5.763 -5.479 -19.268 1.00 94.94 111 GLU A C 1
ATOM 912 O O . GLU A 1 111 ? 5.773 -4.669 -20.197 1.00 94.94 111 GLU A O 1
ATOM 917 N N . ALA A 1 112 ? 4.959 -5.335 -18.212 1.00 92.62 112 ALA A N 1
ATOM 918 C CA . ALA A 1 112 ? 4.030 -4.219 -18.062 1.00 92.62 112 ALA A CA 1
ATOM 919 C C . ALA A 1 112 ? 4.754 -2.862 -17.981 1.00 92.62 112 ALA A C 1
ATOM 921 O O . ALA A 1 112 ? 4.314 -1.894 -18.604 1.00 92.62 112 ALA A O 1
ATOM 922 N N . GLU A 1 113 ? 5.880 -2.786 -17.269 1.00 90.62 113 GLU A N 1
ATOM 923 C CA . GLU A 1 113 ? 6.716 -1.582 -17.198 1.00 90.62 113 GLU A CA 1
ATOM 924 C C . GLU A 1 113 ? 7.297 -1.220 -18.570 1.00 90.62 113 GLU A C 1
ATOM 926 O O . GLU A 1 113 ? 7.156 -0.079 -19.016 1.00 90.62 113 GLU A O 1
ATOM 931 N N . LYS A 1 114 ? 7.863 -2.195 -19.295 1.00 93.50 114 LYS A N 1
ATOM 932 C CA . LYS A 1 114 ? 8.362 -1.984 -20.666 1.00 93.50 114 LYS A CA 1
ATOM 933 C C . LYS A 1 114 ? 7.256 -1.524 -21.610 1.00 93.50 114 LYS A C 1
ATOM 935 O O . LYS A 1 114 ? 7.453 -0.575 -22.365 1.00 93.50 114 LYS A O 1
ATOM 940 N N . ALA A 1 115 ? 6.084 -2.149 -21.543 1.00 94.31 115 ALA A N 1
ATOM 941 C CA . ALA A 1 115 ? 4.939 -1.768 -22.359 1.00 94.31 115 ALA A CA 1
ATOM 942 C C . ALA A 1 115 ? 4.473 -0.334 -22.051 1.00 94.31 115 ALA A C 1
ATOM 944 O O . ALA A 1 115 ? 4.148 0.417 -22.972 1.00 94.31 115 ALA A O 1
ATOM 945 N N . ALA A 1 116 ? 4.488 0.081 -20.780 1.00 90.81 116 ALA A N 1
ATOM 946 C CA . ALA A 1 116 ? 4.165 1.450 -20.385 1.00 90.81 116 ALA A CA 1
ATOM 947 C C . ALA A 1 116 ? 5.201 2.465 -20.906 1.00 90.81 116 ALA A C 1
ATOM 949 O O . ALA A 1 116 ? 4.827 3.532 -21.400 1.00 90.81 116 ALA A O 1
ATOM 950 N N . GLU A 1 117 ? 6.495 2.134 -20.855 1.00 90.06 117 GLU A N 1
ATOM 951 C CA . GLU A 1 117 ? 7.553 2.966 -21.438 1.00 90.06 117 GLU A CA 1
ATOM 952 C C . GLU A 1 117 ? 7.427 3.091 -22.960 1.00 90.06 117 GLU A C 1
ATOM 954 O O . GLU A 1 117 ? 7.565 4.185 -23.514 1.00 90.06 117 GLU A O 1
ATOM 959 N N . GLU A 1 118 ? 7.162 1.985 -23.654 1.00 93.06 118 GLU A N 1
ATOM 960 C CA . GLU A 1 118 ? 6.961 1.968 -25.101 1.00 93.06 118 GLU A CA 1
ATOM 961 C C . GLU A 1 118 ? 5.713 2.750 -25.508 1.00 93.06 118 GLU A C 1
ATOM 963 O O . GLU A 1 118 ? 5.774 3.535 -26.458 1.00 93.06 118 GLU A O 1
ATOM 968 N N . ALA A 1 119 ? 4.615 2.612 -24.760 1.00 93.19 119 ALA A N 1
ATOM 969 C CA . ALA A 1 119 ? 3.397 3.388 -24.959 1.00 93.19 119 ALA A CA 1
ATOM 970 C C . ALA A 1 119 ? 3.659 4.891 -24.794 1.00 93.19 119 ALA A C 1
ATOM 972 O O . ALA A 1 119 ? 3.284 5.674 -25.667 1.00 93.19 119 ALA A O 1
ATOM 973 N N . PHE A 1 120 ? 4.387 5.292 -23.748 1.00 89.69 120 PHE A N 1
ATOM 974 C CA . PHE A 1 120 ? 4.779 6.686 -23.533 1.00 89.69 120 PHE A CA 1
ATOM 975 C C . PHE A 1 120 ? 5.684 7.214 -24.657 1.00 89.69 120 PHE A C 1
ATOM 977 O O . PHE A 1 120 ? 5.494 8.319 -25.171 1.00 89.69 120 PHE A O 1
ATOM 984 N N . ARG A 1 121 ? 6.662 6.415 -25.106 1.00 89.94 121 ARG A N 1
ATOM 985 C CA . ARG A 1 121 ? 7.522 6.771 -26.249 1.00 89.94 121 ARG A CA 1
ATOM 986 C C . ARG A 1 121 ? 6.713 6.913 -27.536 1.00 89.94 121 ARG A C 1
ATOM 988 O O . ARG A 1 121 ? 6.973 7.831 -28.315 1.00 89.94 121 ARG A O 1
ATOM 995 N N . ALA A 1 122 ? 5.753 6.025 -27.773 1.00 92.19 122 ALA A N 1
ATOM 996 C CA . ALA A 1 122 ? 4.872 6.078 -28.931 1.00 92.19 122 ALA A CA 1
ATOM 997 C C . ALA A 1 122 ? 3.953 7.307 -28.885 1.00 92.19 122 ALA A C 1
ATOM 999 O O . ALA A 1 122 ? 3.813 7.989 -29.898 1.00 92.19 122 ALA A O 1
ATOM 1000 N N . GLU A 1 123 ? 3.391 7.634 -27.721 1.00 90.75 123 GLU A N 1
ATOM 1001 C CA . GLU A 1 123 ? 2.587 8.839 -27.503 1.00 90.75 123 GLU A CA 1
ATOM 1002 C C . GLU A 1 123 ? 3.396 10.110 -27.778 1.00 90.75 123 GLU A C 1
ATOM 1004 O O . GLU A 1 123 ? 2.952 10.963 -28.544 1.00 90.75 123 GLU A O 1
ATOM 1009 N N . ARG A 1 124 ? 4.633 10.202 -27.269 1.00 89.69 124 ARG A N 1
ATOM 1010 C CA . ARG A 1 124 ? 5.533 11.319 -27.599 1.00 89.69 124 ARG A CA 1
ATOM 1011 C C . ARG A 1 124 ? 5.786 11.432 -29.095 1.00 89.69 124 ARG A C 1
ATOM 1013 O O . ARG A 1 124 ? 5.704 12.529 -29.639 1.00 89.69 124 ARG A O 1
ATOM 1020 N N . ARG A 1 125 ? 6.089 10.316 -29.769 1.00 89.75 125 ARG A N 1
ATOM 1021 C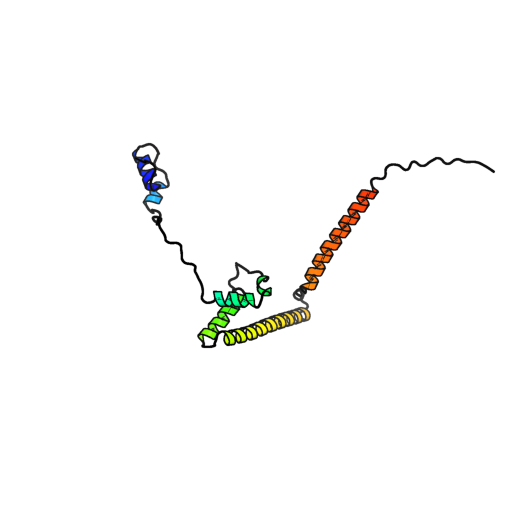 CA . ARG A 1 125 ? 6.302 10.305 -31.227 1.00 89.75 125 ARG A CA 1
ATOM 1022 C C . ARG A 1 125 ? 5.063 10.808 -31.965 1.00 89.75 125 ARG A C 1
ATOM 1024 O O . ARG A 1 125 ? 5.206 11.615 -32.876 1.00 89.75 125 ARG A O 1
ATOM 1031 N N . ARG A 1 126 ? 3.865 10.378 -31.555 1.00 91.56 126 ARG A N 1
ATOM 1032 C CA . ARG A 1 126 ? 2.596 10.855 -32.126 1.00 91.56 126 ARG A CA 1
ATOM 1033 C C . ARG A 1 126 ? 2.414 12.355 -31.915 1.00 91.56 126 ARG A C 1
ATOM 1035 O O . ARG A 1 126 ? 2.178 13.054 -32.890 1.00 91.56 126 ARG A O 1
ATOM 1042 N N . ALA A 1 127 ? 2.620 12.856 -30.698 1.00 91.44 127 ALA A N 1
ATOM 1043 C CA . ALA A 1 127 ? 2.497 14.282 -30.394 1.00 91.44 127 ALA A CA 1
ATOM 1044 C C . ALA A 1 127 ? 3.431 15.148 -31.260 1.00 91.44 127 ALA A C 1
ATOM 1046 O O . ALA A 1 127 ? 2.981 16.133 -31.840 1.00 91.44 127 ALA A O 1
ATOM 1047 N N . VAL A 1 128 ? 4.694 14.730 -31.432 1.00 90.25 128 VAL A N 1
ATOM 1048 C CA . VAL A 1 128 ? 5.657 15.417 -32.314 1.00 90.25 128 VAL A CA 1
ATOM 1049 C C . VAL A 1 128 ? 5.180 15.423 -33.769 1.00 90.25 128 VAL A C 1
ATOM 1051 O O . VAL A 1 128 ? 5.229 16.464 -34.418 1.00 90.25 128 VAL A O 1
ATOM 1054 N N . MET A 1 129 ? 4.698 14.285 -34.284 1.00 90.56 129 MET A N 1
ATOM 1055 C CA . MET A 1 129 ? 4.193 14.184 -35.662 1.00 90.56 129 MET A CA 1
ATOM 1056 C C . MET A 1 129 ? 2.922 15.016 -35.887 1.00 90.56 129 MET A C 1
ATOM 1058 O O . MET A 1 129 ? 2.729 15.556 -36.971 1.00 90.56 129 MET A O 1
ATOM 1062 N N . GLU A 1 130 ? 2.072 15.143 -34.868 1.00 92.12 130 GLU A N 1
ATOM 1063 C CA . GLU A 1 130 ? 0.866 15.981 -34.875 1.00 92.12 130 GLU A CA 1
ATOM 1064 C C . GLU A 1 130 ? 1.170 17.479 -34.681 1.00 92.12 130 GLU A C 1
ATOM 1066 O O . GLU A 1 130 ? 0.257 18.302 -34.752 1.00 92.12 130 GLU A O 1
ATOM 1071 N N . GLY A 1 131 ? 2.431 17.849 -34.421 1.00 88.56 131 GLY A N 1
ATOM 1072 C CA . GLY A 1 131 ? 2.834 19.227 -34.130 1.00 88.56 131 GLY A CA 1
ATOM 1073 C C . GLY A 1 131 ? 2.343 19.746 -32.773 1.00 88.56 131 GLY A C 1
ATOM 1074 O O . GLY A 1 131 ? 2.333 20.954 -32.547 1.00 88.56 131 GLY A O 1
ATOM 1075 N N . ARG A 1 132 ? 1.917 18.852 -31.873 1.00 87.50 132 ARG A N 1
ATOM 1076 C CA . ARG A 1 132 ? 1.571 19.176 -30.483 1.00 87.50 132 ARG A CA 1
ATOM 1077 C C . ARG A 1 132 ? 2.825 19.143 -29.616 1.00 87.50 132 ARG A C 1
ATOM 1079 O O . ARG A 1 132 ? 3.780 18.427 -29.915 1.00 87.50 132 ARG A O 1
ATOM 1086 N N . GLU A 1 133 ? 2.810 19.884 -28.511 1.00 84.56 133 GLU A N 1
ATOM 1087 C CA . GLU A 1 133 ? 3.883 19.785 -27.524 1.00 84.56 133 GLU A CA 1
ATOM 1088 C C . GLU A 1 133 ? 3.926 18.358 -26.954 1.00 84.56 133 GLU A C 1
ATOM 1090 O O . GLU A 1 133 ? 2.924 17.878 -26.413 1.00 84.56 133 GLU A O 1
ATOM 1095 N N . PRO A 1 134 ? 5.051 17.637 -27.105 1.00 84.38 134 PRO A N 1
ATOM 1096 C CA . PRO A 1 134 ? 5.155 16.289 -26.582 1.00 84.38 134 PRO A CA 1
ATOM 1097 C C . PRO A 1 134 ? 5.180 16.328 -25.053 1.00 84.38 134 PRO A C 1
ATOM 1099 O O . PRO A 1 134 ? 5.776 17.245 -24.482 1.00 84.38 134 PRO A O 1
ATOM 1102 N N . PRO A 1 135 ? 4.631 15.306 -24.371 1.00 82.50 135 PRO A N 1
ATOM 1103 C CA . PRO A 1 135 ? 4.729 15.240 -22.923 1.00 82.50 135 PRO A CA 1
ATOM 1104 C C . PRO A 1 135 ? 6.200 15.284 -22.491 1.00 82.50 135 PRO A C 1
ATOM 1106 O O . PRO A 1 135 ? 7.082 14.710 -23.153 1.00 82.50 135 PRO A O 1
ATOM 1109 N N . ALA A 1 136 ? 6.463 16.023 -21.411 1.00 79.62 136 ALA A N 1
ATOM 1110 C CA . ALA A 1 136 ? 7.806 16.232 -20.891 1.00 79.62 136 ALA A CA 1
ATOM 1111 C C . ALA A 1 136 ? 8.462 14.885 -20.562 1.00 79.62 136 ALA A C 1
ATOM 1113 O O . ALA A 1 136 ? 7.824 13.985 -20.010 1.00 79.62 136 ALA A O 1
ATOM 1114 N N . LEU A 1 137 ? 9.741 14.737 -20.916 1.00 77.75 137 LEU A N 1
ATOM 1115 C CA . LEU A 1 137 ? 10.512 13.591 -20.450 1.00 77.75 137 LEU A CA 1
ATOM 1116 C C . LEU A 1 137 ? 10.586 13.654 -18.927 1.00 77.75 137 LEU A C 1
ATOM 1118 O O . LEU A 1 137 ? 10.870 14.710 -18.362 1.00 77.75 137 LEU A O 1
ATOM 1122 N N . LYS A 1 138 ? 10.357 12.513 -18.274 1.00 71.81 138 LYS A N 1
ATOM 1123 C CA . LYS A 1 138 ? 10.757 12.358 -16.877 1.00 71.81 138 LYS A CA 1
ATOM 1124 C C . LYS A 1 138 ? 12.271 12.564 -16.844 1.00 71.81 138 LYS A C 1
ATOM 1126 O O . LYS A 1 138 ? 12.981 11.862 -17.568 1.00 71.81 138 LYS A O 1
ATOM 1131 N N . LYS A 1 139 ? 12.740 13.552 -16.080 1.00 77.38 139 LYS A N 1
ATOM 1132 C CA . LYS A 1 139 ? 14.173 13.761 -15.869 1.00 77.38 139 LYS A CA 1
ATOM 1133 C C . LYS A 1 139 ? 14.738 12.496 -15.239 1.00 77.38 139 LYS A C 1
ATOM 1135 O O . LYS A 1 139 ? 14.058 11.818 -14.462 1.00 77.38 139 LYS A O 1
ATOM 1140 N N . SER A 1 140 ? 15.953 12.121 -15.615 1.00 76.69 140 SER A N 1
ATOM 1141 C CA . SER A 1 140 ? 16.624 11.048 -14.892 1.00 76.69 140 SER A CA 1
ATOM 1142 C C . SER A 1 140 ? 16.815 11.484 -13.437 1.00 76.69 140 SER A C 1
ATOM 1144 O O . SER A 1 140 ? 16.993 12.666 -13.148 1.00 76.69 140 SER A O 1
ATOM 1146 N N . LYS A 1 141 ? 16.811 10.528 -12.502 1.00 75.88 141 LYS A N 1
ATOM 1147 C CA . LYS A 1 141 ? 17.017 10.824 -11.074 1.00 75.88 141 LYS A CA 1
ATOM 1148 C C . LYS A 1 141 ? 18.307 11.623 -10.829 1.00 75.88 141 LYS A C 1
ATOM 1150 O O . LYS A 1 141 ? 18.380 12.419 -9.905 1.00 75.88 141 LYS A O 1
ATOM 1155 N N . ILE A 1 142 ? 19.314 11.396 -11.673 1.00 81.19 142 ILE A N 1
ATOM 1156 C CA . ILE A 1 142 ? 20.606 12.084 -11.640 1.00 81.19 142 ILE A CA 1
ATOM 1157 C C . ILE A 1 142 ? 20.459 13.540 -12.084 1.00 81.19 142 ILE A C 1
ATOM 1159 O O . ILE A 1 142 ? 21.004 14.415 -11.426 1.00 81.19 142 ILE A O 1
ATOM 1163 N N . GLU A 1 143 ? 19.723 13.807 -13.163 1.00 84.69 143 GLU A N 1
ATOM 1164 C CA . GLU A 1 143 ? 19.467 15.176 -13.628 1.00 84.69 143 GLU A CA 1
ATOM 1165 C C . GLU A 1 143 ? 18.677 15.981 -12.589 1.00 84.69 143 GLU A C 1
ATOM 1167 O O . GLU A 1 143 ? 19.021 17.131 -12.346 1.00 84.69 143 GLU A O 1
ATOM 1172 N N . GLU A 1 144 ? 17.684 15.376 -11.924 1.00 83.62 144 GLU A N 1
ATOM 1173 C CA . GLU A 1 144 ? 16.951 16.030 -10.825 1.00 83.62 144 GLU A CA 1
ATOM 1174 C C . GLU A 1 144 ? 17.890 16.424 -9.675 1.00 83.62 144 GLU A C 1
ATOM 1176 O O . GLU A 1 144 ? 17.892 17.572 -9.244 1.00 83.62 144 GLU A O 1
ATOM 1181 N N . ILE A 1 145 ? 18.739 15.494 -9.217 1.00 85.19 145 ILE A N 1
ATOM 1182 C CA . ILE A 1 145 ? 19.700 15.759 -8.135 1.00 85.19 145 ILE A CA 1
ATOM 1183 C C . ILE A 1 145 ? 20.710 16.832 -8.551 1.00 85.19 145 ILE A C 1
ATOM 1185 O O . ILE A 1 145 ? 21.027 17.716 -7.762 1.00 85.19 145 ILE A O 1
ATOM 1189 N N . GLN A 1 146 ? 21.209 16.781 -9.788 1.00 91.06 146 GLN A N 1
ATOM 1190 C CA . GLN A 1 146 ? 22.136 17.789 -10.292 1.00 91.06 146 GLN A CA 1
ATOM 1191 C C . GLN A 1 146 ? 21.491 19.173 -10.293 1.00 91.06 146 GLN A C 1
ATOM 1193 O O . GLN A 1 146 ? 22.123 20.125 -9.852 1.00 91.06 146 GLN A O 1
ATOM 1198 N N . GLU A 1 147 ? 20.250 19.306 -10.758 1.00 88.94 147 GLU A N 1
ATOM 1199 C CA . GLU A 1 147 ? 19.530 20.581 -10.733 1.00 88.94 147 GLU A CA 1
ATOM 1200 C C . GLU A 1 147 ? 19.356 21.115 -9.307 1.00 88.94 147 GLU A C 1
ATOM 1202 O O . GLU A 1 147 ? 19.647 22.287 -9.068 1.00 88.94 147 GLU A O 1
ATOM 1207 N N . GLU A 1 148 ? 18.981 20.260 -8.352 1.00 88.44 148 GLU A N 1
ATOM 1208 C CA . GLU A 1 148 ? 18.899 20.632 -6.935 1.00 88.44 148 GLU A CA 1
ATOM 1209 C C . GLU A 1 148 ? 20.263 21.100 -6.397 1.00 88.44 148 GLU A C 1
ATOM 1211 O O . GLU A 1 148 ? 20.365 22.159 -5.773 1.00 88.44 148 GLU A O 1
ATOM 1216 N N . GLU A 1 149 ? 21.343 20.363 -6.676 1.00 93.19 149 GLU A N 1
ATOM 1217 C CA . GLU A 1 149 ? 22.706 20.745 -6.290 1.00 93.19 149 GLU A CA 1
ATOM 1218 C C . GLU A 1 149 ? 23.132 22.072 -6.931 1.00 93.19 149 GLU A C 1
ATOM 1220 O O . GLU A 1 149 ? 23.724 22.916 -6.257 1.00 93.19 149 GLU A O 1
ATOM 1225 N N . TRP A 1 150 ? 22.804 22.300 -8.204 1.00 92.81 150 TRP A N 1
ATOM 1226 C CA . TRP A 1 150 ? 23.060 23.561 -8.903 1.00 92.81 150 TRP A CA 1
ATOM 1227 C C . TRP A 1 150 ? 22.284 24.724 -8.284 1.00 92.81 150 TRP A C 1
ATOM 1229 O O . TRP A 1 150 ? 22.842 25.814 -8.123 1.00 92.81 150 TRP A O 1
ATOM 1239 N N . GLU A 1 151 ? 21.029 24.515 -7.888 1.00 91.44 151 GLU A N 1
ATOM 1240 C CA . GLU A 1 151 ? 20.245 25.510 -7.159 1.00 91.44 151 GLU A CA 1
ATOM 1241 C C . GLU A 1 151 ? 20.896 25.841 -5.813 1.00 91.44 151 GLU A C 1
ATOM 1243 O O . GLU A 1 151 ? 21.136 27.015 -5.522 1.00 91.44 151 GLU A O 1
ATOM 1248 N N . TYR A 1 152 ? 21.287 24.835 -5.028 1.00 90.06 152 TYR A N 1
ATOM 1249 C CA . TYR A 1 152 ? 21.986 25.049 -3.758 1.00 90.06 152 TYR A CA 1
ATOM 1250 C C . TYR A 1 152 ? 23.342 25.742 -3.937 1.00 90.06 152 TYR A C 1
ATOM 1252 O O . TYR A 1 152 ? 23.669 26.666 -3.187 1.00 90.06 152 TYR A O 1
ATOM 1260 N N . LEU A 1 153 ? 24.127 25.347 -4.942 1.00 91.12 153 LEU A N 1
ATOM 1261 C CA . LEU A 1 153 ? 25.419 25.958 -5.257 1.00 91.12 153 LEU A CA 1
ATOM 1262 C C . LEU A 1 153 ? 25.254 27.406 -5.715 1.00 91.12 153 LEU A C 1
ATOM 1264 O O . LEU A 1 153 ? 25.987 28.279 -5.252 1.00 91.12 153 LEU A O 1
ATOM 1268 N N . SER A 1 154 ? 24.282 27.688 -6.583 1.00 91.06 154 SER A N 1
ATOM 1269 C CA . SER A 1 154 ? 24.008 29.047 -7.055 1.00 91.06 154 SER A CA 1
ATOM 1270 C C . SER A 1 154 ? 23.552 29.961 -5.913 1.00 91.06 154 SER A C 1
ATOM 1272 O O . SER A 1 154 ? 24.053 31.082 -5.790 1.00 91.06 154 SER A O 1
ATOM 1274 N N . GLN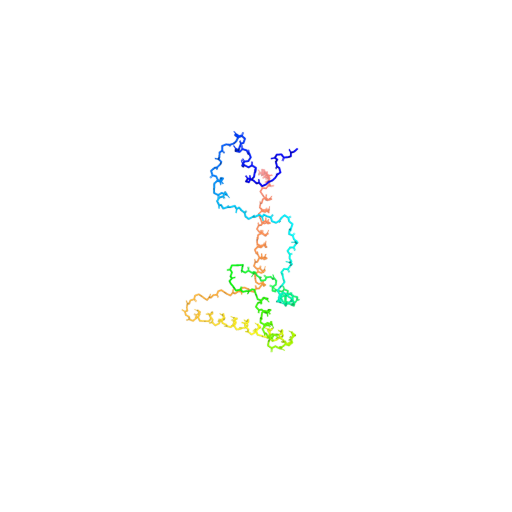 A 1 155 ? 22.690 29.467 -5.017 1.00 90.00 155 GLN A N 1
ATOM 1275 C CA . GLN A 1 155 ? 22.276 30.177 -3.806 1.00 90.00 155 GLN A CA 1
ATOM 1276 C C . GLN A 1 155 ? 23.460 30.404 -2.853 1.00 90.00 155 GLN A C 1
ATOM 1278 O O . GLN A 1 155 ? 23.637 31.514 -2.345 1.00 90.00 155 GLN A O 1
ATOM 1283 N N . GLY A 1 156 ? 24.311 29.394 -2.650 1.00 90.00 156 GLY A N 1
ATOM 1284 C CA . GLY A 1 156 ? 25.522 29.495 -1.833 1.00 90.00 156 GLY A CA 1
ATOM 1285 C C . GLY A 1 156 ? 26.526 30.514 -2.381 1.00 90.00 156 GLY A C 1
ATOM 1286 O O . GLY A 1 156 ? 27.019 31.366 -1.639 1.00 90.00 156 GLY A O 1
ATOM 1287 N N . LEU A 1 157 ? 26.778 30.498 -3.693 1.00 85.31 157 LEU A N 1
ATOM 1288 C CA . LEU A 1 157 ? 27.644 31.461 -4.382 1.00 85.31 157 LEU A CA 1
ATOM 1289 C C . LEU A 1 157 ? 27.078 32.886 -4.322 1.00 85.31 157 LEU A C 1
ATOM 1291 O O . LEU A 1 157 ? 27.823 33.834 -4.058 1.00 85.31 157 LEU A O 1
ATOM 1295 N N . ALA A 1 158 ? 25.764 33.054 -4.498 1.00 84.81 158 ALA A N 1
ATOM 1296 C CA . ALA A 1 158 ? 25.095 34.344 -4.346 1.00 84.81 158 ALA A CA 1
ATOM 1297 C C . ALA A 1 158 ? 25.200 34.879 -2.904 1.00 84.81 158 ALA A C 1
ATOM 1299 O O . ALA A 1 158 ? 25.463 36.069 -2.699 1.00 84.81 158 ALA A O 1
ATOM 1300 N N . ALA A 1 159 ? 25.070 34.006 -1.899 1.00 83.00 159 ALA A N 1
ATOM 1301 C CA . ALA A 1 159 ? 25.236 34.364 -0.493 1.00 83.00 159 ALA A CA 1
ATOM 1302 C C . ALA A 1 159 ? 26.673 34.822 -0.184 1.00 83.00 159 ALA A C 1
ATOM 1304 O O . ALA A 1 159 ? 26.848 35.885 0.419 1.00 83.00 159 ALA A O 1
ATOM 1305 N N . ILE A 1 160 ? 27.693 34.103 -0.667 1.00 81.88 160 ILE A N 1
ATOM 1306 C CA . ILE A 1 160 ? 29.110 34.488 -0.527 1.00 81.88 160 ILE A CA 1
ATOM 1307 C C . ILE A 1 160 ? 29.380 35.837 -1.209 1.00 81.88 160 ILE A C 1
ATOM 1309 O O . ILE A 1 160 ? 29.982 36.730 -0.607 1.00 81.88 160 ILE A O 1
ATOM 1313 N N . GLY A 1 161 ? 28.873 36.037 -2.429 1.00 76.19 161 GLY A N 1
ATOM 1314 C CA . GLY A 1 161 ? 28.993 37.310 -3.146 1.00 76.19 161 GLY A CA 1
ATOM 1315 C C . GLY A 1 161 ? 28.331 38.483 -2.411 1.00 76.19 161 GLY A C 1
ATOM 1316 O O . GLY A 1 161 ? 28.871 39.592 -2.387 1.00 76.19 161 GLY A O 1
ATOM 1317 N N . SER A 1 162 ? 27.193 38.246 -1.751 1.00 69.75 162 SER A N 1
ATOM 1318 C CA . SER A 1 162 ? 26.511 39.256 -0.931 1.00 69.75 162 SER A CA 1
ATOM 1319 C C . SER A 1 162 ? 27.274 39.598 0.360 1.00 69.75 162 SER A C 1
ATOM 1321 O O . SER A 1 162 ? 27.306 40.764 0.761 1.00 69.75 162 SER A O 1
ATOM 1323 N N . GLN A 1 163 ? 27.944 38.620 0.984 1.00 61.75 163 GLN A N 1
ATOM 1324 C CA . GLN A 1 163 ? 28.792 38.845 2.158 1.00 61.75 163 GLN A CA 1
ATOM 1325 C C . GLN A 1 163 ? 30.077 39.603 1.801 1.00 61.75 163 GLN A C 1
ATOM 1327 O O . GLN A 1 163 ? 30.458 40.520 2.529 1.00 61.75 163 GLN A O 1
ATOM 1332 N N . GLY A 1 164 ? 30.687 39.305 0.649 1.00 59.12 164 GLY A N 1
ATOM 1333 C CA . GLY A 1 164 ? 31.839 40.049 0.130 1.00 59.12 164 GLY A CA 1
ATOM 1334 C C . GLY A 1 164 ? 31.524 41.524 -0.156 1.00 59.12 164 GLY A C 1
ATOM 1335 O O . GLY A 1 164 ? 32.310 42.400 0.200 1.00 59.12 164 GLY A O 1
ATOM 1336 N N . ARG A 1 165 ? 30.340 41.830 -0.713 1.00 57.06 165 ARG A N 1
ATOM 1337 C CA . ARG A 1 165 ? 29.894 43.225 -0.919 1.00 57.06 165 ARG A CA 1
ATOM 1338 C C . ARG A 1 165 ? 29.614 43.962 0.395 1.00 57.06 165 ARG A C 1
ATOM 1340 O O . ARG A 1 165 ? 30.024 45.108 0.528 1.00 57.06 165 ARG A O 1
ATOM 1347 N N . LYS A 1 166 ? 29.000 43.306 1.389 1.00 54.28 166 LYS A N 1
ATOM 1348 C CA . LYS A 1 166 ? 28.782 43.897 2.727 1.00 54.28 166 LYS A CA 1
ATOM 1349 C C . LYS A 1 166 ? 30.083 44.132 3.511 1.00 54.28 166 LYS A C 1
ATOM 1351 O O . LYS A 1 166 ? 30.121 45.031 4.347 1.00 54.28 166 LYS A O 1
ATOM 1356 N N . ALA A 1 167 ? 31.140 43.357 3.254 1.00 51.38 167 ALA A N 1
ATOM 1357 C CA . ALA A 1 167 ? 32.464 43.574 3.845 1.00 51.38 167 ALA A CA 1
ATOM 1358 C C . ALA A 1 167 ? 33.228 44.744 3.189 1.00 51.38 167 ALA A C 1
ATOM 1360 O O . ALA A 1 167 ? 33.961 45.449 3.877 1.00 51.38 167 ALA A O 1
ATOM 1361 N N . GLY A 1 168 ? 33.018 44.995 1.890 1.00 50.44 168 GLY A N 1
ATOM 1362 C CA . GLY A 1 168 ? 33.626 46.119 1.162 1.00 50.44 168 GLY A CA 1
ATOM 1363 C C . GLY A 1 168 ? 33.031 47.500 1.478 1.00 50.44 168 GLY A C 1
ATOM 1364 O O . GLY A 1 168 ? 33.671 48.511 1.212 1.00 50.44 168 GLY A O 1
ATOM 1365 N N . GLU A 1 169 ? 31.839 47.561 2.077 1.00 47.34 169 GLU A N 1
ATOM 1366 C CA . GLU A 1 169 ? 31.149 48.818 2.418 1.00 47.34 169 GLU A CA 1
ATOM 1367 C C . GLU A 1 169 ? 31.511 49.357 3.823 1.00 47.34 169 GLU A C 1
ATOM 1369 O O . GLU A 1 169 ? 31.088 50.442 4.214 1.00 47.34 169 GLU A O 1
ATOM 1374 N N . LYS A 1 170 ? 32.349 48.632 4.585 1.00 46.47 170 LYS A N 1
ATOM 1375 C CA . LYS A 1 170 ? 32.952 49.085 5.854 1.00 46.47 170 LYS A CA 1
ATOM 1376 C C . LYS A 1 170 ? 34.449 49.386 5.691 1.00 46.47 170 LYS A C 1
ATOM 1378 O O . LYS A 1 170 ? 35.284 48.790 6.363 1.00 46.47 170 LYS A O 1
ATOM 1383 N N . LEU A 1 171 ? 34.798 50.341 4.834 1.00 39.56 171 LEU A N 1
ATOM 1384 C CA . LEU A 1 171 ? 36.092 51.031 4.902 1.00 39.56 171 LEU A CA 1
ATOM 1385 C C . LEU A 1 171 ? 35.839 52.531 5.120 1.00 39.56 171 LEU A C 1
ATOM 1387 O O . LEU A 1 171 ? 35.474 53.227 4.173 1.00 39.56 171 LEU A O 1
ATOM 1391 N N . PRO A 1 172 ? 35.986 53.051 6.353 1.00 45.19 172 PRO A N 1
ATOM 1392 C CA . PRO A 1 172 ? 35.951 54.483 6.595 1.00 45.19 172 PRO A CA 1
ATOM 1393 C C . PRO A 1 172 ? 37.306 55.114 6.243 1.00 45.19 172 PRO A C 1
ATOM 1395 O O . PRO A 1 172 ? 38.335 54.718 6.777 1.00 45.19 172 PRO A O 1
ATOM 1398 N N . GLY A 1 173 ? 37.271 56.132 5.381 1.00 52.53 173 GLY A N 1
ATOM 1399 C CA . GLY A 1 173 ? 38.248 57.223 5.351 1.00 52.53 173 GLY A CA 1
ATOM 1400 C C . GLY A 1 173 ? 39.669 56.883 4.893 1.00 52.53 173 GLY A C 1
ATOM 1401 O O . GLY A 1 173 ? 40.548 56.637 5.709 1.00 52.53 173 GLY A O 1
ATOM 1402 N N . SER A 1 174 ? 39.944 57.041 3.597 1.00 44.19 174 SER A N 1
ATOM 1403 C CA . SER A 1 174 ? 41.273 57.476 3.151 1.00 44.19 174 SER A CA 1
ATOM 1404 C C . SER A 1 174 ? 41.178 58.942 2.731 1.00 44.19 174 SER A C 1
ATOM 1406 O O . SER A 1 174 ? 40.806 59.266 1.598 1.00 44.19 174 SER A O 1
ATOM 1408 N N . GLU A 1 175 ? 41.455 59.826 3.686 1.00 41.56 175 GLU A N 1
ATOM 1409 C CA . GLU A 1 175 ? 41.764 61.230 3.437 1.00 41.56 175 GLU A CA 1
ATOM 1410 C C . GLU A 1 175 ? 42.866 61.325 2.373 1.00 41.56 175 GLU A C 1
ATOM 1412 O O . GLU A 1 175 ? 43.867 60.610 2.418 1.00 41.56 175 GLU A O 1
ATOM 1417 N N . ARG A 1 176 ? 42.667 62.199 1.385 1.00 44.69 176 ARG A N 1
ATOM 1418 C CA . ARG A 1 176 ? 43.697 62.557 0.407 1.00 44.69 176 ARG A CA 1
ATOM 1419 C C . ARG A 1 176 ? 44.721 63.462 1.101 1.00 44.69 176 ARG A C 1
ATOM 1421 O O . ARG A 1 176 ? 44.323 64.558 1.496 1.00 44.69 176 ARG A O 1
ATOM 1428 N N . PRO A 1 177 ? 46.014 63.111 1.204 1.00 41.91 177 PRO A N 1
ATOM 1429 C CA . PRO A 1 177 ? 47.010 64.094 1.587 1.00 41.91 177 PRO A CA 1
ATOM 1430 C C . PRO A 1 177 ? 47.377 64.990 0.399 1.00 41.91 177 PRO A C 1
ATOM 1432 O O . PRO A 1 177 ? 47.385 64.591 -0.768 1.00 41.91 177 PRO A O 1
ATOM 1435 N N . ALA A 1 178 ? 47.622 66.244 0.755 1.00 42.12 178 ALA A N 1
ATOM 1436 C CA . ALA A 1 178 ? 47.754 67.406 -0.095 1.00 42.12 178 ALA A CA 1
ATOM 1437 C C . ALA A 1 178 ? 48.873 67.317 -1.143 1.00 42.12 178 ALA A C 1
ATOM 1439 O O . ALA A 1 178 ? 49.966 66.801 -0.922 1.00 42.12 178 ALA A O 1
ATOM 1440 N N . ARG A 1 179 ? 48.577 67.935 -2.285 1.00 43.91 179 ARG A N 1
ATOM 1441 C CA . ARG A 1 179 ? 49.491 68.265 -3.374 1.00 43.91 179 ARG A CA 1
ATOM 1442 C C . ARG A 1 179 ? 50.507 69.294 -2.860 1.00 43.91 179 ARG A C 1
ATOM 1444 O O . ARG A 1 179 ? 50.144 70.454 -2.684 1.00 43.91 179 ARG A O 1
ATOM 1451 N N . VAL A 1 180 ? 51.753 68.889 -2.624 1.00 46.12 180 VAL A N 1
ATOM 1452 C CA . VAL A 1 180 ? 52.857 69.828 -2.377 1.00 46.12 180 VAL A CA 1
ATOM 1453 C C . VAL A 1 180 ? 53.609 70.032 -3.686 1.00 46.12 180 VAL A C 1
ATOM 1455 O O . VAL A 1 180 ? 54.126 69.096 -4.289 1.00 46.12 180 VAL A O 1
ATOM 1458 N N . SER A 1 181 ? 53.569 71.274 -4.152 1.00 42.75 181 SER A N 1
ATOM 1459 C CA . SER A 1 181 ? 54.299 71.807 -5.295 1.00 42.75 181 SER A CA 1
ATOM 1460 C C . SER A 1 181 ? 55.755 72.118 -4.947 1.00 42.75 181 SER A C 1
ATOM 1462 O O . SER A 1 181 ? 56.032 72.463 -3.799 1.00 42.75 181 SER A O 1
ATOM 1464 N N . SER A 1 182 ? 56.585 72.210 -5.998 1.00 40.31 182 SER A N 1
ATOM 1465 C CA . SER A 1 182 ? 57.900 72.887 -6.079 1.00 40.31 182 SER A CA 1
ATOM 1466 C C . SER A 1 182 ? 59.109 72.011 -5.689 1.00 40.31 182 SER A C 1
ATOM 1468 O O . SER A 1 182 ? 59.001 71.212 -4.771 1.00 40.31 182 SER A O 1
ATOM 1470 N N . PHE A 1 183 ? 60.282 72.078 -6.326 1.00 39.09 183 PHE A N 1
ATOM 1471 C CA . PHE A 1 183 ? 60.798 72.840 -7.475 1.00 39.09 183 PHE A CA 1
ATOM 1472 C C . PHE A 1 183 ? 62.184 72.247 -7.838 1.00 39.09 183 PHE A C 1
ATOM 1474 O O . PHE A 1 183 ? 62.825 71.704 -6.942 1.00 39.09 183 PHE A O 1
ATOM 1481 N N . SER A 1 184 ? 62.623 72.457 -9.089 1.00 40.28 184 SER A N 1
ATOM 1482 C CA . SER A 1 184 ? 64.008 72.434 -9.622 1.00 40.28 184 SER A CA 1
ATOM 1483 C C . SER A 1 184 ? 64.894 71.195 -9.485 1.00 40.28 184 SER A C 1
ATOM 1485 O O . SER A 1 184 ? 65.383 70.908 -8.375 1.00 40.28 184 SER A O 1
#

Solvent-accessible surface area (backbone atoms only — not comparable to full-atom values): 11517 Å² total; per-residue (Å²): 133,76,90,79,75,77,56,68,70,64,47,51,53,52,37,42,74,70,68,76,42,78,87,57,87,61,53,63,57,42,70,75,54,64,78,81,83,79,74,91,78,69,78,82,78,79,85,88,80,61,90,47,53,66,45,32,55,58,44,48,69,74,38,61,71,65,74,75,57,83,80,64,88,85,54,90,68,71,55,70,54,53,52,51,23,50,54,24,49,53,36,35,74,74,67,39,55,72,67,62,21,41,54,52,45,53,52,54,50,54,50,50,51,51,50,51,52,50,49,52,54,51,52,32,53,49,26,52,74,71,72,43,86,46,75,78,76,79,71,52,75,64,56,52,52,48,50,52,51,48,51,53,49,53,53,51,52,52,50,54,53,52,51,55,54,62,58,67,74,72,72,84,80,84,80,82,83,79,91,81,81,87,78,136

Radius of gyration: 37.09 Å; Cα contacts (8 Å, |Δi|>4): 56; chains: 1; bounding box: 101×97×84 Å

Nearest PDB structures (foldseek):
  7pkq-assembly1_v  TM=7.435E-01  e=1.337E-06  Chlamydomonas reinhardtii
  8a22-assembly1_Bu  TM=5.403E-01  e=1.362E-05  Polytomella magna
  9fia-assembly1_B3  TM=4.492E-01  e=1.362E-05  Toxoplasma gondii
  8xt0-assembly1_SY  TM=6.452E-01  e=1.412E-03  Homo sapiens
  5aj3-assembly1_b  TM=5.537E-01  e=1.250E-03  Sus scrofa

Sequence (184 aa):
MSFMKGDLLSKTRKLMKGGIIARPRWFDAVMRIPPEPKKTRCKKAPKIVLPEDRLVESYYARHPEAKFIPFELNSFDPPPARKFAWRQLELMNQGHPRDIARDMVEVEFAEAEKAAEEAFRAERRRAVMEGREPPALKKSKIEEIQEEEWEYLSQGLAAIGSQGRKAGEKLPGSERPARVSSFS

Organism: Physcomitrium patens (NCBI:txid3218)

Foldseek 3Di:
DDLPDDDPLVNVVVCVVVVNDDDDPCNVVCVVPPDDDDPPDDDPDDDDDDPLPVQLVVVCVVCVVLVPDDDDPPDPDDRPSSVLSVQLVVVVVVPDPSVVSNVVSVVVVVVVVVVVVVVLVVQQVVCVVVVHDRPDDDDDPVRVVVVVVVVVVVVVVVVVVVVVVVVVVPDDDDDDDDDDDDDD

InterPro domains:
  IPR023611 Small ribosomal subunit protein mS23, conserved domain, metazoa [PF10484] (6-93)
  IPR059242 Small ribosomal subunit protein mS23, conserved domain [cd23701] (6-68)

Secondary structure (DSSP, 8-state):
--TT-S-HHHHHHHHHHTTSSPPPTTHHHHHHSPPPPP-S-PPPPPPP--TTHHHHHHHHHH-GGGGGSPP-TT-SSPPHHHHHHHHHHHHHHTT--HHHHHHHHHHHHHHHHHHHHHHHHHHHHHHHHTTSPPPPPPPPHHHHHHHHHHHHHHHHHHHHHHHHHHHHT-----PPPP------